Protein AF-A0A1I0BRZ6-F1 (afdb_monomer_lite)

Organism: Thalassotalea agarivorans (NCBI:txid349064)

Foldseek 3Di:
DVVVVVVVVVVVVVVVVVVVVVVVVVVVVVVPPVCPVLVVLLVPDDLDLVSLVVVLVVLVVVLVVLVVVLVVLVVVLVPFDPDPVVLVVLLVVLVVLLVVLVVVLVVLVPDPDDDPVSVVSNVVSVVSSVVSVVVSVVSVVSVVVSVVSVVVSVVSVVVSVVSVVSSVSSVVSSVVVVCVVVVLVVVLVVVVVVLVVVVVVVVVVVVVVCVVDVPVVCVQVVDPNNVVVVVLVVVVSVLVNCVSVVVDDPVRSVVVVVVSVCVVVVVVVPVPPPPPPPDDDD

pLDDT: mean 85.03, std 13.32, range [49.97, 98.19]

Sequence (282 aa):
MESIMYKIKVALLFTVLCSFFAISSETLEKESINLKQNSALQKTLPDDFQSLIVLRKKMLINQSASEDELAKLTEERRYLPSSDAEVESRVKVIQQRVDKDKKDIDDLEAIDNKNDDQLVLLNQLKSYVQEDEYQISRMREERAKAISLDAKIQLLKQHREELFNSIAAIEQKIANLLNLEEERNKFRTLVSVAFCILVAIVIIGFYVIALKKESIAESIFAGEKGIQFVTIFLIVIAIILFGIMGVLESKELSALLGGLSGYILGRVSGAGRDKEATSQPS

Radius of gyration: 46.66 Å; chains: 1; bounding box: 99×28×157 Å

Secondary structure (DSSP, 8-state):
-HHHHHHHHHHHHHHHHHHHHHHHHHHHHGGGSTTTTTHHHHTTS-S-HHHHHHHHHHHHHHHHHHHHHHHHHHHHHHTS-S-HHHHHHHHHHHHHHHHHHHHHHHHHHT-SS--HHHHHHHHHHHHHHHHHHHHHHHHHHHHHHHHHHHHHHHHHHHHHHHHHHHHHHHHHHHHHHH-HHHHHHHHHHHHHHHHHHHHHHHHHHHHHHHHH-HHHHHHHHSSHHHHHHHHHHHHHHHHHHHHHTT-S-HHHHHHHHHHHHHHHHHHHHHTTSTTSSS----

Structure (mmCIF, N/CA/C/O backbone):
data_AF-A0A1I0BRZ6-F1
#
_entry.id   AF-A0A1I0BRZ6-F1
#
loop_
_atom_site.group_PDB
_atom_site.id
_atom_site.type_symbol
_atom_site.label_atom_id
_atom_site.label_alt_id
_atom_site.label_comp_id
_atom_site.label_asym_id
_atom_site.label_entity_id
_atom_site.label_seq_id
_atom_site.pdbx_PDB_ins_code
_atom_site.Cartn_x
_atom_site.Cartn_y
_atom_site.Cartn_z
_atom_site.occupancy
_atom_site.B_iso_or_equiv
_atom_site.auth_seq_id
_atom_site.auth_comp_id
_atom_site.auth_asym_id
_atom_site.auth_atom_id
_atom_site.pdbx_PDB_model_num
ATOM 1 N N . MET A 1 1 ? -62.220 -6.099 40.860 1.00 63.06 1 MET A N 1
ATOM 2 C CA . MET A 1 1 ? -61.711 -5.234 39.769 1.00 63.06 1 MET A CA 1
ATOM 3 C C . MET A 1 1 ? -60.241 -4.860 39.965 1.00 63.06 1 MET A C 1
ATOM 5 O O . MET A 1 1 ? -59.479 -4.969 39.013 1.00 63.06 1 MET A O 1
ATOM 9 N N . GLU A 1 2 ? -59.798 -4.526 41.181 1.00 69.00 2 GLU A N 1
ATOM 10 C CA . GLU A 1 2 ? -58.400 -4.130 41.447 1.00 69.00 2 GLU A CA 1
ATOM 11 C C . GLU A 1 2 ? -57.340 -5.192 41.102 1.00 69.00 2 GLU A C 1
ATOM 13 O O . GLU A 1 2 ? -56.303 -4.857 40.535 1.00 69.00 2 GLU A O 1
ATOM 18 N N . SER A 1 3 ? -57.620 -6.481 41.330 1.00 67.75 3 SER A N 1
ATOM 19 C CA . SER A 1 3 ? -56.684 -7.572 40.991 1.00 67.75 3 SER A CA 1
ATOM 20 C C . SER A 1 3 ? -56.359 -7.658 39.488 1.00 67.75 3 SER A C 1
ATOM 22 O O . SER A 1 3 ? -55.230 -7.963 39.103 1.00 67.75 3 SER A O 1
ATOM 24 N N . ILE A 1 4 ? -57.324 -7.331 38.620 1.00 77.19 4 ILE A N 1
ATOM 25 C CA . ILE A 1 4 ? -57.128 -7.326 37.160 1.00 77.19 4 ILE A CA 1
ATOM 26 C C . ILE A 1 4 ? -56.270 -6.124 36.756 1.00 77.19 4 ILE A C 1
ATOM 28 O O . ILE A 1 4 ? -55.323 -6.265 35.985 1.00 77.19 4 ILE A O 1
ATOM 32 N N . MET A 1 5 ? -56.547 -4.957 37.340 1.00 75.69 5 MET A N 1
ATOM 33 C CA . MET A 1 5 ? -55.785 -3.736 37.081 1.00 75.69 5 MET A CA 1
ATOM 34 C C . MET A 1 5 ? -54.322 -3.869 37.532 1.00 75.69 5 MET A C 1
ATOM 36 O O . MET A 1 5 ? -53.421 -3.337 36.885 1.00 75.69 5 MET A O 1
ATOM 40 N N . TYR A 1 6 ? -54.075 -4.640 38.594 1.00 72.31 6 TYR A N 1
ATOM 41 C CA . TYR A 1 6 ? -52.729 -4.928 39.074 1.00 72.31 6 TYR A CA 1
ATOM 42 C C . TYR A 1 6 ? -51.928 -5.811 38.102 1.00 72.31 6 TYR A C 1
ATOM 44 O O . TYR A 1 6 ? -50.799 -5.477 37.739 1.00 72.31 6 TYR A O 1
ATOM 52 N N . LYS A 1 7 ? -52.534 -6.892 37.594 1.00 71.19 7 LYS A N 1
ATOM 53 C CA . LYS A 1 7 ? -51.898 -7.766 36.592 1.00 71.19 7 LYS A CA 1
ATOM 54 C C . LYS A 1 7 ? -51.556 -7.020 35.301 1.00 71.19 7 LYS A C 1
ATOM 56 O O . LYS A 1 7 ? -50.490 -7.247 34.737 1.00 71.19 7 LYS A O 1
ATOM 61 N N . ILE A 1 8 ? -52.421 -6.099 34.872 1.00 79.69 8 ILE A N 1
ATOM 62 C CA . ILE A 1 8 ? -52.187 -5.270 33.682 1.00 79.69 8 ILE A CA 1
ATOM 63 C C . ILE A 1 8 ? -50.984 -4.341 33.888 1.00 79.69 8 ILE A C 1
ATOM 65 O O . ILE A 1 8 ? -50.139 -4.245 33.002 1.00 79.69 8 ILE A O 1
ATOM 69 N N . LYS A 1 9 ? -50.849 -3.705 35.060 1.00 75.69 9 LYS A N 1
ATOM 70 C CA . LYS A 1 9 ? -49.703 -2.824 35.356 1.00 75.69 9 LYS A CA 1
ATOM 71 C C . LYS A 1 9 ? -48.372 -3.579 35.379 1.00 75.69 9 LYS A C 1
ATOM 73 O O . LYS A 1 9 ? -47.393 -3.085 34.829 1.00 75.69 9 LYS A O 1
ATOM 78 N N . VAL A 1 10 ? -48.342 -4.779 35.962 1.00 71.69 10 VAL A N 1
ATOM 79 C CA . VAL A 1 10 ? -47.133 -5.623 35.984 1.00 71.69 10 VAL A CA 1
ATOM 80 C C . VAL A 1 10 ? -46.767 -6.101 34.579 1.00 71.69 10 VAL A C 1
ATOM 82 O O . VAL A 1 10 ? -45.600 -6.032 34.200 1.00 71.69 10 VAL A O 1
ATOM 85 N N . ALA A 1 11 ? -47.754 -6.524 33.785 1.00 73.94 11 ALA A N 1
ATOM 86 C CA . ALA A 1 11 ? -47.523 -6.941 32.405 1.00 73.94 11 ALA A CA 1
ATOM 87 C C . ALA A 1 11 ? -46.956 -5.797 31.553 1.00 73.94 11 ALA A C 1
ATOM 89 O O . ALA A 1 11 ? -45.997 -6.017 30.824 1.00 73.94 11 ALA A O 1
ATOM 90 N N . LEU A 1 12 ? -47.494 -4.580 31.699 1.00 76.56 12 LEU A N 1
ATOM 91 C CA . LEU A 1 12 ? -47.062 -3.402 30.943 1.00 76.56 12 LEU A CA 1
ATOM 92 C C . LEU A 1 12 ? -45.635 -2.962 31.303 1.00 76.56 12 LEU A C 1
ATOM 94 O O . LEU A 1 12 ? -44.863 -2.570 30.432 1.00 76.56 12 LEU A O 1
ATOM 98 N N . LEU A 1 13 ? -45.263 -3.068 32.583 1.00 73.62 13 LEU A N 1
ATOM 99 C CA . LEU A 1 13 ? -43.903 -2.778 33.036 1.00 73.62 13 LEU A CA 1
ATOM 100 C C . LEU A 1 13 ? -42.896 -3.794 32.472 1.00 73.62 13 LEU A C 1
ATOM 102 O O . LEU A 1 13 ? -41.790 -3.425 32.081 1.00 73.62 13 LEU A O 1
ATOM 106 N N . PHE A 1 14 ? -43.300 -5.064 32.380 1.00 74.56 14 PHE A N 1
ATOM 107 C CA . PHE A 1 14 ? -42.475 -6.129 31.819 1.00 74.56 14 PHE A CA 1
ATOM 108 C C . PHE A 1 14 ? -42.270 -5.966 30.307 1.00 74.56 14 PHE A C 1
ATOM 110 O O . PHE A 1 14 ? -41.148 -6.109 29.824 1.00 74.56 14 PHE A O 1
ATOM 117 N N . THR A 1 15 ? -43.308 -5.591 29.550 1.00 71.06 15 THR A N 1
ATOM 118 C CA . THR A 1 15 ? -43.171 -5.343 28.105 1.00 71.06 15 THR A CA 1
ATOM 119 C C . THR A 1 15 ? -42.260 -4.166 27.797 1.00 71.06 15 THR A C 1
ATOM 121 O O . THR A 1 15 ? -41.472 -4.273 26.864 1.00 71.06 15 THR A O 1
ATOM 124 N N . VAL A 1 16 ? -42.320 -3.080 28.578 1.00 72.12 16 VAL A N 1
ATOM 125 C CA . VAL A 1 16 ? -41.431 -1.916 28.398 1.00 72.12 16 VAL A CA 1
ATOM 126 C C . VAL A 1 16 ? -39.969 -2.283 28.669 1.00 72.12 16 VAL A C 1
ATOM 128 O O . VAL A 1 16 ? -39.082 -1.862 27.930 1.00 72.12 16 VAL A O 1
ATOM 131 N N . LEU A 1 17 ? -39.707 -3.111 29.684 1.00 68.44 17 LEU A N 1
ATOM 132 C CA . LEU A 1 17 ? -38.364 -3.629 29.964 1.00 68.44 17 LEU A CA 1
ATOM 133 C C . LEU A 1 17 ? -37.844 -4.533 28.835 1.00 68.44 17 LEU A C 1
ATOM 135 O O . LEU A 1 17 ? -36.689 -4.404 28.432 1.00 68.44 17 LEU A O 1
ATOM 139 N N . CYS A 1 18 ? -38.692 -5.406 28.285 1.00 69.88 18 CYS A N 1
ATOM 140 C CA . CYS A 1 18 ? -38.312 -6.284 27.177 1.00 69.88 18 CYS A CA 1
ATOM 141 C C . CYS A 1 18 ? -38.040 -5.523 25.872 1.00 69.88 18 CYS A C 1
ATOM 143 O O . CYS A 1 18 ? -37.083 -5.853 25.174 1.00 69.88 18 CYS A O 1
ATOM 145 N N . SER A 1 19 ? -38.833 -4.502 25.536 1.00 68.75 19 SER A N 1
ATOM 146 C CA . SER A 1 19 ? -38.607 -3.711 24.320 1.00 68.75 19 SER A CA 1
ATOM 147 C C . SER A 1 19 ? -37.352 -2.842 24.416 1.00 68.75 19 SER A C 1
ATOM 149 O O . SER A 1 19 ? -36.634 -2.715 23.426 1.00 68.75 19 SER A O 1
ATOM 151 N N . PHE A 1 20 ? -37.011 -2.339 25.607 1.00 65.94 20 PHE A N 1
ATOM 152 C CA . PHE A 1 20 ? -35.731 -1.657 25.826 1.00 65.94 20 PHE A CA 1
ATOM 153 C C . PHE A 1 20 ? -34.530 -2.597 25.624 1.00 65.94 20 PHE A C 1
ATOM 155 O O . PHE A 1 20 ? -33.515 -2.201 25.052 1.00 65.94 20 PHE A O 1
ATOM 162 N N . PHE A 1 21 ? -34.659 -3.861 26.039 1.00 60.19 21 PHE A N 1
ATOM 163 C CA . PHE A 1 21 ? -33.623 -4.877 25.837 1.00 60.19 21 PHE A CA 1
ATOM 164 C C . PHE A 1 21 ? -33.474 -5.290 24.364 1.00 60.19 21 PHE A C 1
ATOM 166 O O . PHE A 1 21 ? -32.355 -5.485 23.895 1.00 60.19 21 PHE A O 1
ATOM 173 N N . ALA A 1 22 ? -34.583 -5.379 23.623 1.00 62.25 22 ALA A N 1
ATOM 174 C CA . ALA A 1 22 ? -34.575 -5.748 22.208 1.00 62.25 22 ALA A CA 1
ATOM 175 C C . ALA A 1 22 ? -33.877 -4.695 21.327 1.00 62.25 22 ALA A C 1
ATOM 177 O O . ALA A 1 22 ? -33.060 -5.049 20.481 1.00 62.25 22 ALA A O 1
ATOM 178 N N . ILE A 1 23 ? -34.122 -3.404 21.579 1.00 59.69 23 ILE A N 1
ATOM 179 C CA . ILE A 1 23 ? -33.511 -2.301 20.813 1.00 59.69 23 ILE A CA 1
ATOM 180 C C . ILE A 1 23 ? -31.985 -2.259 21.008 1.00 59.69 23 ILE A C 1
ATOM 182 O O . ILE A 1 23 ? -31.250 -1.954 20.073 1.00 59.69 23 ILE A O 1
ATOM 186 N N . SER A 1 24 ? -31.493 -2.629 22.195 1.00 56.97 24 SER A N 1
ATOM 187 C CA . SER A 1 24 ? -30.051 -2.706 22.483 1.00 56.97 24 SER A CA 1
ATOM 188 C C . SER A 1 24 ? -29.345 -3.867 21.762 1.00 56.97 24 SER A C 1
ATOM 190 O O . SER A 1 24 ? -28.131 -3.836 21.571 1.00 56.97 24 SER A O 1
ATOM 192 N N . SER A 1 25 ? -30.090 -4.904 21.363 1.00 53.78 25 SER A N 1
ATOM 193 C CA . SER A 1 25 ? -29.548 -6.066 20.648 1.00 53.78 25 SER A CA 1
ATOM 194 C C . SER A 1 25 ? -29.313 -5.778 19.162 1.00 53.78 25 SER A C 1
ATOM 196 O O . SER A 1 25 ? -28.346 -6.271 18.588 1.00 53.78 25 SER A O 1
ATOM 198 N N . GLU A 1 26 ? -30.175 -4.977 18.533 1.00 54.97 26 GLU A N 1
ATOM 199 C CA . GLU A 1 26 ? -30.118 -4.685 17.091 1.00 54.97 26 GLU A CA 1
ATOM 200 C C . GLU A 1 26 ? -28.946 -3.768 16.703 1.00 54.97 26 GLU A C 1
ATOM 202 O O . GLU A 1 26 ? -28.417 -3.850 15.591 1.00 54.97 26 GLU A O 1
ATOM 207 N N . THR A 1 27 ? -28.497 -2.906 17.616 1.00 54.53 27 THR A N 1
ATOM 208 C CA . THR A 1 27 ? -27.339 -2.028 17.400 1.00 54.53 27 THR A CA 1
ATOM 209 C C . THR A 1 27 ? -26.010 -2.783 17.380 1.00 54.53 27 THR A C 1
ATOM 211 O O . THR A 1 27 ? -25.100 -2.358 16.675 1.00 54.53 27 THR A O 1
ATOM 214 N N . LEU A 1 28 ? -25.904 -3.925 18.067 1.00 53.12 28 LEU A N 1
ATOM 215 C CA . LEU A 1 28 ? -24.685 -4.747 18.094 1.00 53.12 28 LEU A CA 1
ATOM 216 C C . LEU A 1 28 ? -24.480 -5.568 16.811 1.00 53.12 28 LEU A C 1
ATOM 218 O O . LEU A 1 28 ? -23.351 -5.904 16.458 1.00 53.12 28 LEU A O 1
ATOM 222 N N . GLU A 1 29 ? -25.552 -5.889 16.086 1.00 49.97 29 GLU A N 1
ATOM 223 C CA . GLU A 1 29 ? -25.469 -6.781 14.926 1.00 49.97 29 GLU A CA 1
ATOM 224 C C . GLU A 1 29 ? -24.921 -6.070 13.673 1.00 49.97 29 GLU A C 1
ATOM 226 O O . GLU A 1 29 ? -24.150 -6.656 12.906 1.00 49.97 29 GLU A O 1
ATOM 231 N N . LYS A 1 30 ? -25.226 -4.775 13.497 1.00 50.03 30 LYS A N 1
ATOM 232 C CA . LYS A 1 30 ? -24.797 -3.983 12.324 1.00 50.03 30 LYS A CA 1
ATOM 233 C C . LYS A 1 30 ? -23.294 -3.690 12.276 1.00 50.03 30 LYS A C 1
ATOM 235 O O . LYS A 1 30 ? -22.756 -3.479 11.191 1.00 50.03 30 LYS A O 1
ATOM 240 N N . GLU A 1 31 ? -22.600 -3.733 13.407 1.00 53.44 31 GLU A N 1
ATOM 241 C CA . GLU A 1 31 ? -21.154 -3.481 13.477 1.00 53.44 31 GLU A CA 1
ATOM 242 C C . GLU A 1 31 ? -20.319 -4.682 12.977 1.00 53.44 31 GLU A C 1
ATOM 244 O O . GLU A 1 31 ? -19.193 -4.535 12.505 1.00 53.44 31 GLU A O 1
ATOM 249 N N . SER A 1 32 ? -20.906 -5.884 12.970 1.00 51.22 32 SER A N 1
ATOM 250 C CA . SER A 1 32 ? -20.207 -7.136 12.650 1.00 51.22 32 SER A CA 1
ATOM 251 C C . SER A 1 32 ? -19.890 -7.353 11.158 1.00 51.22 32 SER A C 1
ATOM 253 O O . SER A 1 32 ? -19.010 -8.149 10.818 1.00 51.22 32 SER A O 1
ATOM 255 N N . ILE A 1 33 ? -20.578 -6.652 10.246 1.00 50.97 33 ILE A N 1
ATOM 256 C CA . ILE A 1 33 ? -20.512 -6.920 8.796 1.00 50.97 33 ILE A CA 1
ATOM 257 C C . ILE A 1 33 ? -19.307 -6.229 8.129 1.00 50.97 33 ILE A C 1
ATOM 259 O O . ILE A 1 33 ? -18.700 -6.816 7.234 1.00 50.97 33 ILE A O 1
ATOM 263 N N . ASN A 1 34 ? -18.874 -5.055 8.608 1.00 51.09 34 ASN A N 1
ATOM 264 C CA . ASN A 1 34 ? -17.693 -4.358 8.067 1.00 51.09 34 ASN A CA 1
ATOM 265 C C . ASN A 1 34 ? -16.347 -4.976 8.509 1.00 51.09 34 ASN A C 1
ATOM 267 O O . ASN A 1 34 ? -15.319 -4.723 7.886 1.00 51.09 34 ASN A O 1
ATOM 271 N N . LEU A 1 35 ? -16.327 -5.832 9.540 1.00 53.84 35 LEU A N 1
ATOM 272 C CA . LEU A 1 35 ? -15.086 -6.420 10.070 1.00 53.84 35 LEU A CA 1
ATOM 273 C C . LEU A 1 35 ? -14.532 -7.605 9.256 1.00 53.84 35 LEU A C 1
ATOM 275 O O . LEU A 1 35 ? -13.347 -7.929 9.367 1.00 53.84 35 LEU A O 1
ATOM 279 N N . LYS A 1 36 ? -15.351 -8.292 8.449 1.00 52.78 36 LYS A N 1
ATOM 280 C CA . LYS A 1 36 ? -14.950 -9.589 7.866 1.00 52.78 36 LYS A CA 1
ATOM 281 C C . LYS A 1 36 ? -13.838 -9.486 6.818 1.00 52.78 36 LYS A C 1
ATOM 283 O O . LYS A 1 36 ? -13.015 -10.400 6.748 1.00 52.78 36 LYS A O 1
ATOM 288 N N . GLN A 1 37 ? -13.749 -8.390 6.067 1.00 51.19 37 GLN A N 1
ATOM 289 C CA . GLN A 1 37 ? -12.770 -8.254 4.979 1.00 51.19 37 GLN A CA 1
ATOM 290 C C . GLN A 1 37 ? -11.353 -7.899 5.482 1.00 51.19 37 GLN A C 1
ATOM 292 O O . GLN A 1 37 ? -10.376 -8.300 4.860 1.00 51.19 37 GLN A O 1
ATOM 297 N N . ASN A 1 38 ? -11.228 -7.294 6.674 1.00 56.03 38 ASN A N 1
ATOM 298 C CA . ASN A 1 38 ? -9.940 -7.029 7.344 1.00 56.03 38 ASN A CA 1
ATOM 299 C C . ASN A 1 38 ? -9.444 -8.183 8.243 1.00 56.03 38 ASN A C 1
ATOM 301 O O . ASN A 1 38 ? -8.333 -8.131 8.773 1.00 56.03 38 ASN A O 1
ATOM 305 N N . SER A 1 39 ? -10.235 -9.246 8.415 1.00 60.34 39 SER A N 1
ATOM 306 C CA . SER A 1 39 ? -9.959 -10.289 9.418 1.00 60.34 39 SER A CA 1
ATOM 307 C C . SER A 1 39 ? -8.782 -11.217 9.080 1.00 60.34 39 SER A C 1
ATOM 309 O O . SER A 1 39 ? -8.161 -11.768 9.990 1.00 60.34 39 SER A O 1
ATOM 311 N N . ALA A 1 40 ? -8.442 -11.385 7.796 1.00 68.31 40 ALA A N 1
ATOM 312 C CA . ALA A 1 40 ? -7.363 -12.285 7.381 1.00 68.31 40 ALA A CA 1
ATOM 313 C C . ALA A 1 40 ? -5.971 -11.726 7.728 1.00 68.31 40 ALA A C 1
ATOM 315 O O . ALA A 1 40 ? -5.151 -12.456 8.280 1.00 68.31 40 ALA A O 1
ATOM 316 N N . LEU A 1 41 ? -5.730 -10.430 7.486 1.00 64.25 41 LEU A N 1
ATOM 317 C CA . LEU A 1 41 ? -4.473 -9.764 7.861 1.00 64.25 41 LEU A CA 1
ATOM 318 C C . LEU A 1 41 ? -4.368 -9.538 9.375 1.00 64.25 41 LEU A C 1
ATOM 320 O O . LEU A 1 41 ? -3.279 -9.592 9.943 1.00 64.25 41 LEU A O 1
ATOM 324 N N . GLN A 1 42 ? -5.497 -9.308 10.053 1.00 66.00 42 GLN A N 1
ATOM 325 C CA . GLN A 1 42 ? -5.500 -9.079 11.498 1.00 66.00 42 GLN A CA 1
ATOM 326 C C . GLN A 1 42 ? -5.117 -10.320 12.311 1.00 66.00 42 GLN A C 1
ATOM 328 O O . GLN A 1 42 ? -4.502 -10.176 13.368 1.00 66.00 42 GLN A O 1
ATOM 333 N N . LYS A 1 43 ? -5.415 -11.530 11.816 1.00 76.00 43 LYS A N 1
ATOM 334 C CA . LYS A 1 43 ? -5.098 -12.791 12.510 1.00 76.00 43 LYS A CA 1
ATOM 335 C C . LYS A 1 43 ? -3.603 -13.068 12.672 1.00 76.00 43 LYS A C 1
ATOM 337 O O . LYS A 1 43 ? -3.241 -13.848 13.544 1.00 76.00 43 LYS A O 1
ATOM 342 N N . THR A 1 44 ? -2.745 -12.466 11.852 1.00 84.69 44 THR A N 1
ATOM 343 C CA . THR A 1 44 ? -1.289 -12.676 11.925 1.00 84.69 44 THR A CA 1
ATOM 344 C C . THR A 1 44 ? -0.559 -11.581 12.699 1.00 84.69 44 THR A C 1
ATOM 346 O O . THR A 1 44 ? 0.647 -11.686 12.909 1.00 84.69 44 THR A O 1
ATOM 349 N N . LEU A 1 45 ? -1.256 -10.513 13.100 1.00 88.25 45 LEU A N 1
ATOM 350 C CA . LEU A 1 45 ? -0.644 -9.399 13.816 1.00 88.25 45 LEU A CA 1
ATOM 351 C C . LEU A 1 45 ? -0.506 -9.729 15.309 1.00 88.25 45 LEU A C 1
ATOM 353 O O . LEU A 1 45 ? -1.477 -10.199 15.901 1.00 88.25 45 LEU A O 1
ATOM 357 N N . PRO A 1 46 ? 0.632 -9.410 15.948 1.00 90.38 46 PRO A N 1
ATOM 358 C CA . PRO A 1 46 ? 0.781 -9.505 17.398 1.00 90.38 46 PRO A CA 1
ATOM 359 C C . PRO A 1 46 ? -0.311 -8.735 18.154 1.00 90.38 46 PRO A C 1
ATOM 361 O O . PRO A 1 46 ? -0.796 -7.710 17.667 1.00 90.38 46 PRO A O 1
ATOM 364 N N . ASP A 1 47 ? -0.695 -9.212 19.337 1.00 89.88 47 ASP A N 1
ATOM 365 C CA . ASP A 1 47 ? -1.667 -8.527 20.207 1.00 89.88 47 ASP A CA 1
ATOM 366 C C . ASP A 1 47 ? -1.010 -7.523 21.166 1.00 89.88 47 ASP A C 1
ATOM 368 O O . ASP A 1 47 ? -1.686 -6.671 21.733 1.00 89.88 47 ASP A O 1
ATOM 372 N N . ASP A 1 48 ? 0.314 -7.581 21.321 1.00 92.75 48 ASP A N 1
ATOM 373 C CA . ASP A 1 48 ? 1.051 -6.663 22.185 1.00 92.75 48 ASP A CA 1
ATOM 374 C C . ASP A 1 48 ? 1.287 -5.301 21.508 1.00 92.75 48 ASP A C 1
ATOM 376 O O . ASP A 1 48 ? 1.844 -5.212 20.409 1.00 92.75 48 ASP A O 1
ATOM 380 N N . PHE A 1 49 ? 0.925 -4.220 22.201 1.00 91.62 49 PHE A N 1
ATOM 381 C CA . PHE A 1 49 ? 1.047 -2.852 21.697 1.00 91.62 49 PHE A CA 1
ATOM 382 C C . PHE A 1 49 ? 2.492 -2.481 21.337 1.00 91.62 49 PHE A C 1
ATOM 384 O O . PHE A 1 49 ? 2.732 -1.886 20.285 1.00 91.62 49 PHE A O 1
ATOM 391 N N . GLN A 1 50 ? 3.471 -2.851 22.170 1.00 94.00 50 GLN A N 1
ATOM 392 C CA . GLN A 1 50 ? 4.875 -2.510 21.913 1.00 94.00 50 GLN A CA 1
ATOM 393 C C . GLN A 1 50 ? 5.379 -3.191 20.642 1.00 94.00 50 GLN A C 1
ATOM 395 O O . GLN A 1 50 ? 6.009 -2.553 19.793 1.00 94.00 50 GLN A O 1
ATOM 400 N N . SER A 1 51 ? 5.036 -4.465 20.458 1.00 94.50 51 SER A N 1
ATOM 401 C CA . SER A 1 51 ? 5.374 -5.200 19.243 1.00 94.50 51 SER A CA 1
ATOM 402 C C . SER A 1 51 ? 4.742 -4.592 17.981 1.00 94.50 51 SER A C 1
ATOM 404 O O . SER A 1 51 ? 5.419 -4.500 16.954 1.00 94.50 51 SER A O 1
ATOM 406 N N . LEU A 1 52 ? 3.505 -4.078 18.054 1.00 94.06 52 LEU A N 1
ATOM 407 C CA . LEU A 1 52 ? 2.849 -3.374 16.943 1.00 94.06 52 LEU A CA 1
ATOM 408 C C . LEU A 1 52 ? 3.540 -2.050 16.600 1.00 94.06 52 LEU A C 1
ATOM 410 O O . LEU A 1 52 ? 3.707 -1.739 15.421 1.00 94.06 52 LEU A O 1
ATOM 414 N N . ILE A 1 53 ? 4.002 -1.290 17.596 1.00 94.62 53 ILE A N 1
ATOM 415 C CA . ILE A 1 53 ? 4.757 -0.047 17.374 1.00 94.62 53 ILE A CA 1
ATOM 416 C C . ILE A 1 53 ? 6.107 -0.332 16.707 1.00 94.62 53 ILE A C 1
ATOM 418 O O . ILE A 1 53 ? 6.483 0.351 15.748 1.00 94.62 53 ILE A O 1
ATOM 422 N N . VAL A 1 54 ? 6.827 -1.359 17.172 1.00 96.56 54 VAL A N 1
ATOM 423 C CA . VAL A 1 54 ? 8.092 -1.792 16.557 1.00 96.56 54 VAL A CA 1
ATOM 424 C C . VAL A 1 54 ? 7.860 -2.248 15.117 1.00 96.56 54 VAL A C 1
ATOM 426 O O . VAL A 1 54 ? 8.607 -1.850 14.219 1.00 96.56 54 VAL A O 1
ATOM 429 N N . LEU A 1 55 ? 6.802 -3.028 14.875 1.00 95.38 55 LEU A N 1
ATOM 430 C CA . LEU A 1 55 ? 6.435 -3.491 13.540 1.00 95.38 55 LEU A CA 1
ATOM 431 C C . LEU A 1 55 ? 6.068 -2.324 12.612 1.00 95.38 55 LEU A C 1
ATOM 433 O O . LEU A 1 55 ? 6.596 -2.256 11.503 1.00 95.38 55 LEU A O 1
ATOM 437 N N . ARG A 1 56 ? 5.252 -1.367 13.076 1.00 95.50 56 ARG A N 1
ATOM 438 C CA . ARG A 1 56 ? 4.911 -0.139 12.336 1.00 95.50 56 ARG A CA 1
ATOM 439 C C . ARG A 1 56 ? 6.166 0.630 11.944 1.00 95.50 56 ARG A C 1
ATOM 441 O O . ARG A 1 56 ? 6.333 0.988 10.782 1.00 95.50 56 ARG A O 1
ATOM 448 N N . LYS A 1 57 ? 7.080 0.849 12.895 1.00 97.31 57 LYS A N 1
ATOM 449 C CA . LYS A 1 57 ? 8.349 1.543 12.633 1.00 97.31 57 LYS A CA 1
ATOM 450 C C . LYS A 1 57 ? 9.180 0.808 11.581 1.00 97.31 57 LYS A C 1
ATOM 452 O O . LYS A 1 57 ? 9.710 1.445 10.677 1.00 97.31 57 LYS A O 1
ATOM 457 N N . LYS A 1 58 ? 9.272 -0.522 11.675 1.00 97.06 58 LYS A N 1
ATOM 458 C CA . LYS A 1 58 ? 9.975 -1.349 10.685 1.00 97.06 58 LYS A CA 1
ATOM 459 C C . LYS A 1 58 ? 9.347 -1.219 9.293 1.00 97.06 58 LYS A C 1
ATOM 461 O O . LYS A 1 58 ? 10.077 -1.043 8.324 1.00 97.06 58 LYS A O 1
ATOM 466 N N . MET A 1 59 ? 8.019 -1.266 9.190 1.00 94.69 59 MET A N 1
ATOM 467 C CA . MET A 1 59 ? 7.322 -1.111 7.910 1.00 94.69 59 MET A CA 1
ATOM 468 C C . MET A 1 59 ? 7.507 0.283 7.305 1.00 94.69 59 MET A C 1
ATOM 470 O O . MET A 1 59 ? 7.748 0.374 6.109 1.00 94.69 59 MET A O 1
ATOM 474 N N . LEU A 1 60 ? 7.490 1.347 8.114 1.00 95.75 60 LEU A N 1
ATOM 475 C CA . LEU A 1 60 ? 7.763 2.712 7.643 1.00 95.75 60 LEU A CA 1
ATOM 476 C C . LEU A 1 60 ? 9.190 2.869 7.094 1.00 95.75 60 LEU A C 1
ATOM 478 O O . LEU A 1 60 ? 9.387 3.517 6.070 1.00 95.75 60 LEU A O 1
ATOM 482 N N . ILE A 1 61 ? 10.184 2.246 7.736 1.00 97.44 61 ILE A N 1
ATOM 483 C CA . ILE A 1 61 ? 11.566 2.231 7.227 1.00 97.44 61 ILE A CA 1
ATOM 484 C C . ILE A 1 61 ? 11.628 1.502 5.879 1.00 97.44 61 ILE A C 1
ATOM 486 O O . ILE A 1 61 ? 12.216 2.016 4.930 1.00 97.44 61 ILE A O 1
ATOM 490 N N . ASN A 1 62 ? 10.992 0.333 5.777 1.00 95.50 62 ASN A N 1
ATOM 491 C CA . ASN A 1 62 ? 10.941 -0.428 4.527 1.00 95.50 62 ASN A CA 1
ATOM 492 C C . ASN A 1 62 ? 10.210 0.335 3.412 1.00 95.50 62 ASN A C 1
ATOM 494 O O . ASN A 1 62 ? 10.633 0.285 2.257 1.00 95.50 62 ASN A O 1
ATOM 498 N N . GLN A 1 63 ? 9.140 1.056 3.753 1.00 96.38 63 GLN A N 1
ATOM 499 C CA . GLN A 1 63 ? 8.414 1.912 2.821 1.00 96.38 63 GLN A CA 1
ATOM 500 C C . GLN A 1 63 ? 9.326 3.018 2.281 1.00 96.38 63 GLN A C 1
ATOM 502 O O . GLN A 1 63 ? 9.446 3.150 1.067 1.00 96.38 63 GLN A O 1
ATOM 507 N N . SER A 1 64 ? 10.017 3.752 3.158 1.00 96.38 64 SER A N 1
ATOM 508 C CA . SER A 1 64 ? 10.961 4.802 2.751 1.00 96.38 64 SER A CA 1
ATOM 509 C C . SER A 1 64 ? 12.080 4.251 1.864 1.00 96.38 64 SER A C 1
ATOM 511 O O . SER A 1 64 ? 12.397 4.844 0.839 1.00 96.38 64 SER A O 1
ATOM 513 N N . ALA A 1 65 ? 12.644 3.089 2.209 1.00 97.25 65 ALA A N 1
ATOM 514 C CA . ALA A 1 65 ? 13.682 2.453 1.398 1.00 97.25 65 ALA A CA 1
ATOM 515 C C . ALA A 1 65 ? 13.168 2.060 -0.000 1.00 97.25 65 ALA A C 1
ATOM 517 O O . ALA A 1 65 ? 13.864 2.251 -0.997 1.00 97.25 65 ALA A O 1
ATOM 518 N N . SER A 1 66 ? 11.933 1.555 -0.079 1.00 95.44 66 SER A N 1
ATOM 519 C CA . SER A 1 66 ? 11.290 1.204 -1.352 1.00 95.44 66 SER A CA 1
ATOM 520 C C . SER A 1 66 ? 10.972 2.444 -2.194 1.00 95.44 66 SER A C 1
ATOM 522 O O . SER A 1 66 ? 11.060 2.399 -3.419 1.00 95.44 66 SER A O 1
ATOM 524 N N . GLU A 1 67 ? 10.612 3.563 -1.560 1.00 96.38 67 GLU A N 1
ATOM 525 C CA . GLU A 1 67 ? 10.386 4.847 -2.233 1.00 96.38 67 GLU A CA 1
ATOM 526 C C . GLU A 1 67 ? 11.682 5.413 -2.828 1.00 96.38 67 GLU A C 1
ATOM 528 O O . GLU A 1 67 ? 11.680 5.840 -3.985 1.00 96.38 67 GLU A O 1
ATOM 533 N N . ASP A 1 68 ? 12.795 5.333 -2.096 1.00 97.81 68 ASP A N 1
ATOM 534 C CA . ASP A 1 68 ? 14.113 5.736 -2.593 1.00 97.81 68 ASP A CA 1
ATOM 535 C C . ASP A 1 68 ? 14.566 4.873 -3.780 1.00 97.81 68 ASP A C 1
ATOM 537 O O . ASP A 1 68 ? 15.111 5.382 -4.764 1.00 97.81 68 ASP A O 1
ATOM 541 N N . GLU A 1 69 ? 14.344 3.558 -3.713 1.00 97.38 69 GLU A N 1
ATOM 542 C CA . GLU A 1 69 ? 14.651 2.644 -4.816 1.00 97.38 69 GLU A CA 1
ATOM 543 C C . GLU A 1 69 ? 13.785 2.941 -6.046 1.00 97.38 69 GLU A C 1
ATOM 545 O O . GLU A 1 69 ? 14.302 3.061 -7.160 1.00 97.38 69 GLU A O 1
ATOM 550 N N . LEU A 1 70 ? 12.481 3.148 -5.847 1.00 97.06 70 LEU A N 1
ATOM 551 C CA . LEU A 1 70 ? 11.558 3.524 -6.913 1.00 97.06 70 LEU A CA 1
ATOM 552 C C . LEU A 1 70 ? 11.977 4.842 -7.575 1.00 97.06 70 LEU A C 1
ATOM 554 O O . LEU A 1 70 ? 11.930 4.943 -8.802 1.00 97.06 70 LEU A O 1
ATOM 558 N N . ALA A 1 71 ? 12.408 5.835 -6.793 1.00 97.69 71 ALA A N 1
ATOM 559 C CA . ALA A 1 71 ? 12.897 7.107 -7.313 1.00 97.69 71 ALA A CA 1
ATOM 560 C C . ALA A 1 71 ? 14.147 6.916 -8.184 1.00 97.69 71 ALA A C 1
ATOM 562 O O . ALA A 1 71 ? 14.198 7.437 -9.298 1.00 97.69 71 ALA A O 1
ATOM 563 N N . LYS A 1 72 ? 15.112 6.104 -7.731 1.00 98.06 72 LYS A N 1
ATOM 564 C CA . LYS A 1 72 ? 16.326 5.783 -8.501 1.00 98.06 72 LYS A CA 1
ATOM 565 C C . LYS A 1 72 ? 16.012 5.077 -9.818 1.00 98.06 72 LYS A C 1
ATOM 567 O O . LYS A 1 72 ? 16.517 5.492 -10.856 1.00 98.06 72 LYS A O 1
ATOM 572 N N . LEU A 1 73 ? 15.160 4.051 -9.794 1.00 97.69 73 LEU A N 1
ATOM 573 C CA . LEU A 1 73 ? 14.782 3.319 -11.008 1.00 97.69 73 LEU A CA 1
ATOM 574 C C . LEU A 1 73 ? 13.964 4.187 -11.967 1.00 97.69 73 LEU A C 1
ATOM 576 O O . LEU A 1 73 ? 14.131 4.090 -13.180 1.00 97.69 73 LEU A O 1
ATOM 580 N N . THR A 1 74 ? 13.104 5.057 -11.436 1.00 96.94 74 THR A N 1
ATOM 581 C CA . THR A 1 74 ? 12.335 6.009 -12.249 1.00 96.94 74 THR A CA 1
ATOM 582 C C . THR A 1 74 ? 13.254 7.029 -12.922 1.00 96.94 74 THR A C 1
ATOM 584 O O . THR A 1 74 ? 13.036 7.372 -14.083 1.00 96.94 74 THR A O 1
ATOM 587 N N . GLU A 1 75 ? 14.300 7.486 -12.229 1.00 97.56 75 GLU A N 1
ATOM 588 C CA . GLU A 1 75 ? 15.313 8.366 -12.815 1.00 97.56 75 GLU A CA 1
ATOM 589 C C . GLU A 1 75 ? 16.133 7.635 -13.885 1.00 97.56 75 GLU A C 1
ATOM 591 O O . GLU A 1 75 ? 16.279 8.146 -14.991 1.00 97.56 75 GLU A O 1
ATOM 596 N N . GLU A 1 76 ? 16.587 6.404 -13.621 1.00 97.19 76 GLU A N 1
ATOM 597 C CA . GLU A 1 76 ? 17.285 5.585 -14.624 1.00 97.19 76 GLU A CA 1
ATOM 598 C C . GLU A 1 76 ? 16.417 5.366 -15.874 1.00 97.19 76 GLU A C 1
ATOM 600 O O . GLU A 1 76 ? 16.892 5.481 -17.006 1.00 97.19 76 GLU A O 1
ATOM 605 N N . ARG A 1 77 ? 15.116 5.125 -15.679 1.00 96.12 77 ARG A N 1
ATOM 606 C CA . ARG A 1 77 ? 14.149 4.940 -16.763 1.00 96.12 77 ARG A CA 1
ATOM 607 C C . ARG A 1 77 ? 13.966 6.189 -17.625 1.00 96.12 77 ARG A C 1
ATOM 609 O O . ARG A 1 77 ? 13.679 6.046 -18.816 1.00 96.12 77 ARG A O 1
ATOM 616 N N . ARG A 1 78 ? 14.151 7.389 -17.061 1.00 96.12 78 ARG A N 1
ATOM 617 C CA . ARG A 1 78 ? 14.019 8.670 -17.778 1.00 96.12 78 ARG A CA 1
ATOM 618 C C . ARG A 1 78 ? 15.072 8.841 -18.876 1.00 96.12 78 ARG A C 1
ATOM 620 O O . ARG A 1 78 ? 14.796 9.510 -19.866 1.00 96.12 78 ARG A O 1
ATOM 627 N N . TYR A 1 79 ? 16.250 8.239 -18.719 1.00 95.50 79 TYR A N 1
ATOM 628 C CA . TYR A 1 79 ? 17.324 8.308 -19.718 1.00 95.50 79 TYR A CA 1
ATOM 629 C C . TYR A 1 79 ? 17.158 7.314 -20.872 1.00 95.50 79 TYR A C 1
ATOM 631 O O . TYR A 1 79 ? 17.884 7.399 -21.860 1.00 95.50 79 TYR A O 1
ATOM 639 N N . LEU A 1 80 ? 16.224 6.369 -20.757 1.00 95.25 80 LEU A N 1
ATOM 640 C CA . LEU A 1 80 ? 15.922 5.401 -21.804 1.00 95.25 80 LEU A CA 1
ATOM 641 C C . LEU A 1 80 ? 14.807 5.922 -22.717 1.00 95.25 80 LEU A C 1
ATOM 643 O O . LEU A 1 80 ? 13.969 6.709 -22.267 1.00 95.25 80 LEU A O 1
ATOM 647 N N . PRO A 1 81 ? 14.752 5.473 -23.984 1.00 92.06 81 PRO A N 1
ATOM 648 C CA . PRO A 1 81 ? 13.706 5.885 -24.911 1.00 92.06 81 PRO A CA 1
ATOM 649 C C . PRO A 1 81 ? 12.312 5.683 -24.302 1.00 92.06 81 PRO A C 1
ATOM 651 O O . PRO A 1 81 ? 11.998 4.648 -23.706 1.00 92.06 81 PRO A O 1
ATOM 654 N N . SER A 1 82 ? 11.485 6.721 -24.402 1.00 82.12 82 SER A N 1
ATOM 655 C CA . SER A 1 82 ? 10.211 6.827 -23.684 1.00 82.12 82 SER A CA 1
ATOM 656 C C . SER A 1 82 ? 9.095 5.988 -24.306 1.00 82.12 82 SER A C 1
ATOM 658 O O . SER A 1 82 ? 8.151 5.630 -23.605 1.00 82.12 82 SER A O 1
ATOM 660 N N . SER A 1 83 ? 9.201 5.649 -25.594 1.00 89.50 83 SER A N 1
ATOM 661 C CA . SER A 1 83 ? 8.165 4.938 -26.341 1.00 89.50 83 SER A CA 1
ATOM 662 C C . SER A 1 83 ? 8.718 3.720 -27.073 1.00 89.50 83 SER A C 1
ATOM 664 O O . SER A 1 83 ? 9.520 3.837 -28.001 1.00 89.50 83 SER A O 1
ATOM 666 N N . ASP A 1 84 ? 8.204 2.545 -26.707 1.00 90.88 84 ASP A N 1
ATOM 667 C CA . ASP A 1 84 ? 8.449 1.284 -27.413 1.00 90.88 84 ASP A CA 1
ATOM 668 C C . ASP A 1 84 ? 8.104 1.386 -28.904 1.00 90.88 84 ASP A C 1
ATOM 670 O O . ASP A 1 84 ? 8.830 0.868 -29.752 1.00 90.88 84 ASP A O 1
ATOM 674 N N . ALA A 1 85 ? 7.026 2.103 -29.236 1.00 92.56 85 ALA A N 1
ATOM 675 C CA . ALA A 1 85 ? 6.589 2.293 -30.615 1.00 92.56 85 ALA A CA 1
ATOM 676 C C . ALA A 1 85 ? 7.572 3.154 -31.421 1.00 92.56 85 ALA A C 1
ATOM 678 O O . ALA A 1 85 ? 7.786 2.902 -32.607 1.00 92.56 85 ALA A O 1
ATOM 679 N N . GLU A 1 86 ? 8.194 4.147 -30.783 1.00 93.44 86 GLU A N 1
ATOM 680 C CA . GLU A 1 86 ? 9.197 4.986 -31.436 1.00 93.44 86 GLU A CA 1
ATOM 681 C C . GLU A 1 86 ? 10.447 4.165 -31.762 1.00 93.44 86 GLU A C 1
ATOM 683 O O . GLU A 1 86 ? 10.894 4.160 -32.911 1.00 93.44 86 GLU A O 1
ATOM 688 N N . VAL A 1 87 ? 10.965 3.409 -30.788 1.00 94.81 87 VAL A N 1
ATOM 689 C CA . VAL A 1 87 ? 12.136 2.543 -30.991 1.00 94.81 87 VAL A CA 1
ATOM 690 C C . VAL A 1 87 ? 11.864 1.516 -32.084 1.00 94.81 87 VAL A C 1
ATOM 692 O O . VAL A 1 87 ? 12.677 1.376 -32.995 1.00 94.81 87 VAL A O 1
ATOM 695 N N . GLU A 1 88 ? 10.707 0.853 -32.049 1.00 95.38 88 GLU A N 1
ATOM 696 C CA . GLU A 1 88 ? 10.326 -0.142 -33.055 1.00 95.38 88 GLU A CA 1
ATOM 697 C C . GLU A 1 88 ? 10.213 0.477 -34.454 1.00 95.38 88 GLU A C 1
ATOM 699 O O . GLU A 1 88 ? 10.698 -0.093 -35.431 1.00 95.38 88 GLU A O 1
ATOM 704 N N . SER A 1 89 ? 9.628 1.675 -34.566 1.00 95.81 89 SER A N 1
ATOM 705 C CA . SER A 1 89 ? 9.518 2.372 -35.851 1.00 95.81 89 SER A CA 1
ATOM 706 C C . SER A 1 89 ? 10.889 2.739 -36.424 1.00 95.81 89 SER A C 1
ATOM 708 O O . SER A 1 89 ? 11.134 2.525 -37.611 1.00 95.81 89 SER A O 1
ATOM 710 N N . ARG A 1 90 ? 11.814 3.212 -35.581 1.00 96.12 90 ARG A N 1
ATOM 711 C CA . ARG A 1 90 ? 13.186 3.541 -35.981 1.00 96.12 90 ARG A CA 1
ATOM 712 C C . ARG A 1 90 ? 13.960 2.292 -36.382 1.00 96.12 90 ARG A C 1
ATOM 714 O O . ARG A 1 90 ? 14.568 2.289 -37.447 1.00 96.12 90 ARG A O 1
ATOM 721 N N . VAL A 1 91 ? 13.877 1.223 -35.590 1.00 97.25 91 VAL A N 1
ATOM 722 C CA . VAL A 1 91 ? 14.485 -0.075 -35.920 1.00 97.25 91 VAL A CA 1
ATOM 723 C C . VAL A 1 91 ? 13.951 -0.589 -37.253 1.00 97.25 91 VAL A C 1
ATOM 725 O O . VAL A 1 91 ? 14.739 -1.015 -38.088 1.00 97.25 91 VAL A O 1
ATOM 728 N N . LYS A 1 92 ? 12.640 -0.494 -37.503 1.00 97.75 92 LYS A N 1
ATOM 729 C CA . LYS A 1 92 ? 12.031 -0.925 -38.767 1.00 97.75 92 LYS A CA 1
ATOM 730 C C . LYS A 1 92 ? 12.548 -0.129 -39.966 1.00 97.75 92 LYS A C 1
ATOM 732 O O . LYS A 1 92 ? 12.824 -0.721 -41.004 1.00 97.75 92 LYS A O 1
ATOM 737 N N . VAL A 1 93 ? 12.691 1.190 -39.832 1.00 97.94 93 VAL A N 1
ATOM 738 C CA . VAL A 1 93 ? 13.237 2.047 -40.898 1.00 97.94 93 VAL A CA 1
ATOM 739 C C . VAL A 1 93 ? 14.696 1.699 -41.187 1.00 97.94 93 VAL A C 1
ATOM 741 O O . VAL A 1 93 ? 15.057 1.537 -42.349 1.00 97.94 93 VAL A O 1
ATOM 744 N N . ILE A 1 94 ? 15.526 1.551 -40.151 1.00 97.56 94 ILE A N 1
ATOM 745 C CA . ILE A 1 94 ? 16.941 1.190 -40.316 1.00 97.56 94 ILE A CA 1
ATOM 746 C C . ILE A 1 94 ? 17.055 -0.211 -40.930 1.00 97.56 94 ILE A C 1
ATOM 748 O O . ILE A 1 94 ? 17.801 -0.399 -41.882 1.00 97.56 94 ILE A O 1
ATOM 752 N N . GLN A 1 95 ? 16.242 -1.167 -40.474 1.00 98.12 95 GLN A N 1
ATOM 753 C CA . GLN A 1 95 ? 16.222 -2.526 -41.014 1.00 98.12 95 GLN A CA 1
ATOM 754 C C . GLN A 1 95 ? 15.882 -2.541 -42.508 1.00 98.12 95 GLN A C 1
ATOM 756 O O . GLN A 1 95 ? 16.549 -3.223 -43.272 1.00 98.12 95 GLN A O 1
ATOM 761 N N . GLN A 1 96 ? 14.903 -1.745 -42.950 1.00 98.12 96 GLN A N 1
ATOM 762 C CA . GLN A 1 96 ? 14.570 -1.635 -44.375 1.00 98.12 96 GLN A CA 1
ATOM 763 C C . GLN A 1 96 ? 15.733 -1.097 -45.218 1.00 98.12 96 GLN A C 1
ATOM 765 O O . GLN A 1 96 ? 15.885 -1.512 -46.367 1.00 98.12 96 GLN A O 1
ATOM 770 N N . ARG A 1 97 ? 16.548 -0.183 -44.671 1.00 97.81 97 ARG A N 1
ATOM 771 C CA . ARG A 1 97 ? 17.769 0.283 -45.347 1.00 97.81 97 ARG A CA 1
ATOM 772 C C . ARG A 1 97 ? 18.819 -0.815 -45.400 1.00 97.81 97 ARG A C 1
ATOM 774 O O . ARG A 1 97 ? 19.319 -1.086 -46.480 1.00 97.81 97 ARG A O 1
ATOM 781 N N . VAL A 1 98 ? 19.069 -1.495 -44.280 1.00 98.06 98 VAL A N 1
ATOM 782 C CA . VAL A 1 98 ? 19.992 -2.638 -44.212 1.00 98.06 98 VAL A CA 1
ATOM 783 C C . VAL A 1 98 ? 19.618 -3.710 -45.233 1.00 98.06 98 VAL A C 1
ATOM 785 O O . VAL A 1 98 ? 20.482 -4.189 -45.957 1.00 98.06 98 VAL A O 1
ATOM 788 N N . ASP A 1 99 ? 18.337 -4.066 -45.331 1.00 98.06 99 ASP A N 1
ATOM 789 C CA . ASP A 1 99 ? 17.861 -5.093 -46.261 1.00 98.06 99 ASP A CA 1
ATOM 790 C C . ASP A 1 99 ? 18.054 -4.667 -47.725 1.00 98.06 99 ASP A C 1
ATOM 792 O O . ASP A 1 99 ? 18.404 -5.486 -48.577 1.00 98.06 99 ASP A O 1
ATOM 796 N N . LYS A 1 100 ? 17.853 -3.377 -48.020 1.00 98.19 100 LYS A N 1
ATOM 797 C CA . LYS A 1 100 ? 18.102 -2.810 -49.347 1.00 98.19 100 LYS A CA 1
ATOM 798 C C . LYS A 1 100 ? 19.596 -2.808 -49.680 1.00 98.19 100 LYS A C 1
ATOM 800 O O . LYS A 1 100 ? 19.972 -3.315 -50.729 1.00 98.19 100 LYS A O 1
ATOM 805 N N . ASP A 1 101 ? 20.429 -2.283 -48.790 1.00 97.81 101 ASP A N 1
ATOM 806 C CA . ASP A 1 101 ? 21.869 -2.153 -49.014 1.00 97.81 101 ASP A CA 1
ATOM 807 C C . ASP A 1 101 ? 22.540 -3.532 -49.106 1.00 97.81 101 ASP A C 1
ATOM 809 O O . ASP A 1 101 ? 23.450 -3.717 -49.907 1.00 97.81 101 ASP A O 1
ATOM 813 N N . LYS A 1 102 ? 22.051 -4.536 -48.362 1.00 98.19 102 LYS A N 1
ATOM 814 C CA . LYS A 1 102 ? 22.472 -5.940 -48.515 1.00 98.19 102 LYS A CA 1
ATOM 815 C C . LYS A 1 102 ? 22.158 -6.497 -49.893 1.00 98.19 102 LYS A C 1
ATOM 817 O O . LYS A 1 102 ? 23.008 -7.148 -50.484 1.00 98.19 102 LYS A O 1
ATOM 822 N N . LYS A 1 103 ? 20.969 -6.212 -50.424 1.00 98.19 103 LYS A N 1
ATOM 823 C CA . LYS A 1 103 ? 20.623 -6.616 -51.786 1.00 98.19 103 LYS A CA 1
ATOM 824 C C . LYS A 1 103 ? 21.544 -5.948 -52.811 1.00 98.19 103 LYS A C 1
ATOM 826 O O . LYS A 1 103 ? 22.038 -6.622 -53.705 1.00 98.19 103 LYS A O 1
ATOM 831 N N . ASP A 1 104 ? 21.808 -4.651 -52.653 1.00 97.50 104 ASP A N 1
ATOM 832 C CA . ASP A 1 104 ? 22.720 -3.916 -53.535 1.00 97.50 104 ASP A CA 1
ATOM 833 C C . ASP A 1 104 ? 24.164 -4.468 -53.432 1.00 97.50 104 ASP A C 1
ATOM 835 O O . ASP A 1 104 ? 24.872 -4.548 -54.437 1.00 97.50 104 ASP A O 1
ATOM 839 N N . ILE A 1 105 ? 24.597 -4.907 -52.240 1.00 97.75 105 ILE A N 1
ATOM 840 C CA . ILE A 1 105 ? 25.863 -5.630 -52.021 1.00 97.75 105 ILE A CA 1
ATOM 841 C C . ILE A 1 105 ? 25.872 -6.961 -52.779 1.00 97.75 105 ILE A C 1
ATOM 843 O O . ILE A 1 105 ? 26.827 -7.208 -53.512 1.00 97.75 105 ILE A O 1
ATOM 847 N N . ASP A 1 106 ? 24.836 -7.789 -52.634 1.00 97.94 106 ASP A N 1
ATOM 848 C CA . ASP A 1 106 ? 24.737 -9.097 -53.296 1.00 97.94 106 ASP A CA 1
ATOM 849 C C . ASP A 1 106 ? 24.770 -8.944 -54.830 1.00 97.94 106 ASP A C 1
ATOM 851 O O . ASP A 1 106 ? 25.502 -9.657 -55.525 1.00 97.94 106 ASP A O 1
ATOM 855 N N . ASP A 1 107 ? 24.032 -7.959 -55.356 1.00 97.50 107 ASP A N 1
ATOM 856 C CA . ASP A 1 107 ? 23.988 -7.626 -56.782 1.00 97.50 107 ASP A CA 1
ATOM 857 C C . ASP A 1 107 ? 25.369 -7.168 -57.295 1.00 97.50 107 ASP A C 1
ATOM 859 O O . ASP A 1 107 ? 25.801 -7.570 -58.380 1.00 97.50 107 ASP A O 1
ATOM 863 N N . LEU A 1 108 ? 26.103 -6.362 -56.515 1.00 97.06 108 LEU A N 1
ATOM 864 C CA . LEU A 1 108 ? 27.473 -5.957 -56.843 1.00 97.06 108 LEU A CA 1
ATOM 865 C C . LEU A 1 108 ? 28.446 -7.139 -56.771 1.00 97.06 108 LEU A C 1
ATOM 867 O O . LEU A 1 108 ? 29.295 -7.285 -57.653 1.00 97.06 108 LEU A O 1
ATOM 871 N N . GLU A 1 109 ? 28.348 -7.988 -55.746 1.00 96.75 109 GLU A N 1
ATOM 872 C CA . GLU A 1 109 ? 29.222 -9.147 -55.550 1.00 96.75 109 GLU A CA 1
ATOM 873 C C . GLU A 1 109 ? 29.136 -10.151 -56.701 1.00 96.75 109 GLU A C 1
ATOM 875 O O . GLU A 1 109 ? 30.178 -10.686 -57.089 1.00 96.75 109 GLU A O 1
ATOM 880 N N . ALA A 1 110 ? 27.962 -10.305 -57.317 1.00 97.69 110 ALA A N 1
ATOM 881 C CA . ALA A 1 110 ? 27.733 -11.180 -58.466 1.00 97.69 110 ALA A CA 1
ATOM 882 C C . ALA A 1 110 ? 28.459 -10.759 -59.766 1.00 97.69 110 ALA A C 1
ATOM 884 O O . ALA A 1 110 ? 28.529 -11.543 -60.714 1.00 97.69 110 ALA A O 1
ATOM 885 N N . ILE A 1 111 ? 29.011 -9.542 -59.846 1.00 97.38 111 ILE A N 1
ATOM 886 C CA . ILE A 1 111 ? 29.737 -9.050 -61.030 1.00 97.38 111 ILE A CA 1
ATOM 887 C C . ILE A 1 111 ? 31.180 -9.584 -61.025 1.00 97.38 111 ILE A C 1
ATOM 889 O O . ILE A 1 111 ? 31.964 -9.229 -60.147 1.00 97.38 111 ILE A O 1
ATOM 893 N N . ASP A 1 112 ? 31.566 -10.386 -62.020 1.00 95.25 112 ASP A N 1
ATOM 894 C CA . ASP A 1 112 ? 32.874 -11.078 -62.064 1.00 95.25 112 ASP A CA 1
ATOM 895 C C . ASP A 1 112 ? 34.079 -10.126 -62.278 1.00 95.25 112 ASP A C 1
ATOM 897 O O . ASP A 1 112 ? 35.159 -10.345 -61.738 1.00 95.25 112 ASP A O 1
ATOM 901 N N . ASN A 1 113 ? 33.888 -9.014 -63.006 1.00 95.56 113 ASN A N 1
ATOM 902 C CA . ASN A 1 113 ? 34.926 -8.015 -63.318 1.00 95.56 113 ASN A CA 1
ATOM 903 C C . ASN A 1 113 ? 34.526 -6.616 -62.820 1.00 95.56 113 ASN A C 1
ATOM 905 O O . ASN A 1 113 ? 34.160 -5.747 -63.614 1.00 95.56 113 ASN A O 1
ATOM 909 N N . LYS A 1 114 ? 34.555 -6.410 -61.499 1.00 96.75 114 LYS A N 1
ATOM 910 C CA . LYS A 1 114 ? 34.223 -5.116 -60.878 1.00 96.75 114 LYS A CA 1
ATOM 911 C C . LYS A 1 114 ? 35.260 -4.055 -61.255 1.00 96.75 114 LYS A C 1
ATOM 913 O O . LYS A 1 114 ? 36.458 -4.327 -61.189 1.00 96.75 114 LYS A O 1
ATOM 918 N N . ASN A 1 115 ? 34.817 -2.851 -61.612 1.00 96.62 115 ASN A N 1
ATOM 919 C CA . ASN A 1 115 ? 35.720 -1.705 -61.729 1.00 96.62 115 ASN A CA 1
ATOM 920 C C . ASN A 1 115 ? 36.084 -1.143 -60.337 1.00 96.62 115 ASN A C 1
ATOM 922 O O . ASN A 1 115 ? 35.468 -1.496 -59.325 1.00 96.62 115 ASN A O 1
ATOM 926 N N . ASP A 1 116 ? 37.080 -0.259 -60.284 1.00 97.25 116 ASP A N 1
ATOM 927 C CA . ASP A 1 116 ? 37.543 0.333 -59.021 1.00 97.25 116 ASP A CA 1
ATOM 928 C C . ASP A 1 116 ? 36.417 1.087 -58.290 1.00 97.25 116 ASP A C 1
ATOM 930 O O . ASP A 1 116 ? 36.275 0.964 -57.073 1.00 97.25 116 ASP A O 1
ATOM 934 N N . ASP A 1 117 ? 35.549 1.787 -59.025 1.00 97.38 117 ASP A N 1
ATOM 935 C CA . ASP A 1 117 ? 34.412 2.518 -58.452 1.00 97.38 117 ASP A CA 1
ATOM 936 C C . ASP A 1 117 ? 33.390 1.581 -57.778 1.00 97.38 117 ASP A C 1
ATOM 938 O O . ASP A 1 117 ? 32.881 1.878 -56.696 1.00 97.38 117 ASP A O 1
ATOM 942 N N . GLN A 1 118 ? 33.109 0.420 -58.378 1.00 97.12 118 GLN A N 1
ATOM 943 C CA . GLN A 1 118 ? 32.225 -0.609 -57.821 1.00 97.12 118 GLN A CA 1
ATOM 944 C C . GLN A 1 118 ? 32.821 -1.238 -56.564 1.00 97.12 118 GLN A C 1
ATOM 946 O O . GLN A 1 118 ? 32.083 -1.525 -55.623 1.00 97.12 118 GLN A O 1
ATOM 951 N N . LEU A 1 119 ? 34.143 -1.428 -56.515 1.00 97.00 119 LEU A N 1
ATOM 952 C CA . LEU A 1 119 ? 34.830 -1.896 -55.309 1.00 97.00 119 LEU A CA 1
ATOM 953 C C . LEU A 1 119 ? 34.747 -0.867 -54.177 1.00 97.00 119 LEU A C 1
ATOM 955 O O . LEU A 1 119 ? 34.504 -1.240 -53.027 1.00 97.00 119 LEU A O 1
ATOM 959 N N . VAL A 1 120 ? 34.907 0.422 -54.489 1.00 97.50 120 VAL A N 1
ATOM 960 C CA . VAL A 1 120 ? 34.746 1.508 -53.510 1.00 97.50 120 VAL A CA 1
ATOM 961 C C . VAL A 1 120 ? 33.314 1.543 -52.975 1.00 97.50 120 VAL A C 1
ATOM 963 O O . VAL A 1 120 ? 33.125 1.526 -51.757 1.00 97.50 120 VAL A O 1
ATOM 966 N N . LEU A 1 121 ? 32.312 1.515 -53.859 1.00 97.00 121 LEU A N 1
ATOM 967 C CA . LEU A 1 121 ? 30.900 1.513 -53.470 1.00 97.00 121 LEU A CA 1
ATOM 968 C C . LEU A 1 121 ? 30.541 0.286 -52.621 1.00 97.00 121 LEU A C 1
ATOM 970 O O . LEU A 1 121 ? 29.883 0.426 -51.593 1.00 97.00 121 LEU A O 1
ATOM 974 N N . LEU A 1 122 ? 31.009 -0.904 -53.007 1.00 97.38 122 LEU A N 1
ATOM 975 C CA . LEU A 1 122 ? 30.778 -2.145 -52.266 1.00 97.38 122 LEU A CA 1
ATOM 976 C C . LEU A 1 122 ? 31.313 -2.054 -50.831 1.00 97.38 122 LEU A C 1
ATOM 978 O O . LEU A 1 122 ? 30.610 -2.390 -49.879 1.00 97.38 122 LEU A O 1
ATOM 982 N N . ASN A 1 123 ? 32.547 -1.575 -50.663 1.00 97.38 123 ASN A N 1
ATOM 983 C CA . ASN A 1 123 ? 33.147 -1.407 -49.339 1.00 97.38 123 ASN A CA 1
ATOM 984 C C . ASN A 1 123 ? 32.405 -0.356 -48.503 1.00 97.38 123 ASN A C 1
ATOM 986 O O . ASN A 1 123 ? 32.236 -0.528 -47.295 1.00 97.38 123 ASN A O 1
ATOM 990 N N . GLN A 1 124 ? 31.928 0.711 -49.144 1.00 97.62 124 GLN A N 1
ATOM 991 C CA . GLN A 1 124 ? 31.135 1.744 -48.490 1.00 97.62 124 GLN A CA 1
ATOM 992 C C . GLN A 1 124 ? 29.779 1.201 -48.007 1.00 97.62 124 GLN A C 1
ATOM 994 O O . GLN A 1 124 ? 29.428 1.415 -46.848 1.00 97.62 124 GLN A O 1
ATOM 999 N N . LEU A 1 125 ? 29.055 0.448 -48.843 1.00 97.75 125 LEU A N 1
ATOM 1000 C CA . LEU A 1 125 ? 27.790 -0.189 -48.458 1.00 97.75 125 LEU A CA 1
ATOM 1001 C C . LEU A 1 125 ? 27.983 -1.188 -47.314 1.00 97.75 125 LEU A C 1
ATOM 1003 O O . LEU A 1 125 ? 27.219 -1.167 -46.353 1.00 97.75 125 LEU A O 1
ATOM 1007 N N . LYS A 1 126 ? 29.038 -2.013 -47.361 1.00 98.00 126 LYS A N 1
ATOM 1008 C CA . LYS A 1 126 ? 29.367 -2.941 -46.264 1.00 98.00 126 LYS A CA 1
ATOM 1009 C C . LYS A 1 126 ? 29.585 -2.213 -44.938 1.00 98.00 126 LYS A C 1
ATOM 1011 O O . LYS A 1 126 ? 29.085 -2.661 -43.910 1.00 98.00 126 LYS A O 1
ATOM 1016 N N . SER A 1 127 ? 30.286 -1.079 -44.971 1.00 97.75 127 SER A N 1
ATOM 1017 C CA . SER A 1 127 ? 30.494 -0.228 -43.794 1.00 97.75 127 SER A CA 1
ATOM 1018 C C . SER A 1 127 ? 29.173 0.331 -43.247 1.00 97.75 127 SER A C 1
ATOM 1020 O O . SER A 1 127 ? 28.930 0.273 -42.042 1.00 97.75 127 SER A O 1
ATOM 1022 N N . TYR A 1 128 ? 28.277 0.807 -44.119 1.00 97.69 128 TYR A N 1
ATOM 1023 C CA . TYR A 1 128 ? 26.962 1.309 -43.703 1.00 97.69 128 TYR A CA 1
ATOM 1024 C C . TYR A 1 128 ? 26.061 0.227 -43.120 1.00 97.69 128 TYR A C 1
ATOM 1026 O O . TYR A 1 128 ? 25.456 0.455 -42.075 1.00 97.69 128 TYR A O 1
ATOM 1034 N N . VAL A 1 129 ? 26.018 -0.956 -43.737 1.00 97.75 129 VAL A N 1
ATOM 1035 C CA . VAL A 1 129 ? 25.274 -2.102 -43.202 1.00 97.75 129 VAL A CA 1
ATOM 1036 C C . VAL A 1 129 ? 25.785 -2.467 -41.810 1.00 97.75 129 VAL A C 1
ATOM 1038 O O . VAL A 1 129 ? 24.978 -2.640 -40.901 1.00 97.75 129 VAL A O 1
ATOM 1041 N N . GLN A 1 130 ? 27.106 -2.525 -41.617 1.00 98.00 130 GLN A N 1
ATOM 1042 C CA . GLN A 1 130 ? 27.697 -2.848 -40.319 1.00 98.00 130 GLN A CA 1
ATOM 1043 C C . GLN A 1 130 ? 27.330 -1.818 -39.236 1.00 98.00 130 GLN A C 1
ATOM 1045 O O . GLN A 1 130 ? 26.989 -2.202 -38.115 1.00 98.00 130 GLN A O 1
ATOM 1050 N N . GLU A 1 131 ? 27.378 -0.522 -39.554 1.00 98.06 131 GLU A N 1
ATOM 1051 C CA . GLU A 1 131 ? 26.993 0.543 -38.618 1.00 98.06 131 GLU A CA 1
ATOM 1052 C C . GLU A 1 131 ? 25.491 0.494 -38.295 1.00 98.06 131 GLU A C 1
ATOM 1054 O O . GLU A 1 131 ? 25.109 0.530 -37.125 1.00 98.06 131 GLU A O 1
ATOM 1059 N N . ASP A 1 132 ? 24.624 0.354 -39.301 1.00 97.94 132 ASP A N 1
ATOM 1060 C CA . ASP A 1 132 ? 23.173 0.300 -39.095 1.00 97.94 132 ASP A CA 1
ATOM 1061 C C . ASP A 1 132 ? 22.757 -0.955 -38.293 1.00 97.94 132 ASP A C 1
ATOM 1063 O O . ASP A 1 132 ? 21.905 -0.871 -37.403 1.00 97.94 132 ASP A O 1
ATOM 1067 N N . GLU A 1 133 ? 23.390 -2.112 -38.525 1.00 97.88 133 GLU A N 1
ATOM 1068 C CA . GLU A 1 133 ? 23.184 -3.327 -37.719 1.00 97.88 133 GLU A CA 1
ATOM 1069 C C . GLU A 1 133 ? 23.617 -3.146 -36.257 1.00 97.88 133 GLU A C 1
ATOM 1071 O O . GLU A 1 133 ? 22.926 -3.604 -35.334 1.00 97.88 133 GLU A O 1
ATOM 1076 N N . TYR A 1 134 ? 24.735 -2.451 -36.028 1.00 98.06 134 TYR A N 1
ATOM 1077 C CA . TYR A 1 134 ? 25.190 -2.097 -34.685 1.00 98.06 134 TYR A CA 1
ATOM 1078 C C . TYR A 1 134 ? 24.184 -1.178 -33.979 1.00 98.06 134 TYR A C 1
ATOM 1080 O O . TYR A 1 134 ? 23.800 -1.442 -32.834 1.00 98.06 134 TYR A O 1
ATOM 1088 N N . GLN A 1 135 ? 23.676 -0.155 -34.672 1.00 97.38 135 GLN A N 1
ATOM 1089 C CA . GLN A 1 135 ? 22.655 0.749 -34.135 1.00 97.38 135 GLN A CA 1
ATOM 1090 C C . GLN A 1 135 ? 21.359 0.007 -33.785 1.00 97.38 135 GLN A C 1
ATOM 1092 O O . GLN A 1 135 ? 20.823 0.195 -32.692 1.00 97.38 135 GLN A O 1
ATOM 1097 N N . ILE A 1 136 ? 20.874 -0.887 -34.658 1.00 96.94 136 ILE A N 1
ATOM 1098 C CA . ILE A 1 136 ? 19.699 -1.728 -34.370 1.00 96.94 136 ILE A CA 1
ATOM 1099 C C . ILE A 1 136 ? 19.925 -2.557 -33.103 1.00 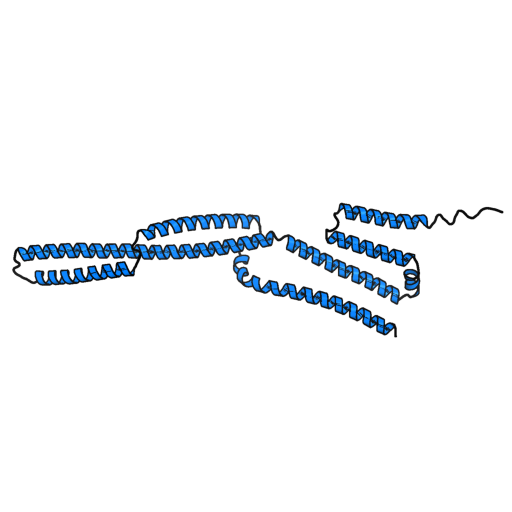96.94 136 ILE A C 1
ATOM 1101 O O . ILE A 1 136 ? 19.046 -2.618 -32.239 1.00 96.94 136 ILE A O 1
ATOM 1105 N N . SER A 1 137 ? 21.091 -3.195 -32.989 1.00 97.50 137 SER A N 1
ATOM 1106 C CA . SER A 1 137 ? 21.428 -4.055 -31.850 1.00 97.50 137 SER A CA 1
ATOM 1107 C C . SER A 1 137 ? 21.435 -3.266 -30.541 1.00 97.50 137 SER A C 1
ATOM 1109 O O . SER A 1 137 ? 20.775 -3.665 -29.580 1.00 97.50 137 SER A O 1
ATOM 1111 N N . ARG A 1 138 ? 22.074 -2.091 -30.535 1.00 97.44 138 ARG A N 1
ATOM 1112 C CA . ARG A 1 138 ? 22.088 -1.175 -29.390 1.00 97.44 138 ARG A CA 1
ATOM 1113 C C . ARG A 1 138 ? 20.683 -0.700 -29.008 1.00 97.44 138 ARG A C 1
ATOM 1115 O O . ARG A 1 138 ? 20.324 -0.727 -27.835 1.00 97.44 138 ARG A O 1
ATOM 1122 N N . MET A 1 139 ? 19.861 -0.302 -29.982 1.00 95.62 139 MET A N 1
ATOM 1123 C CA . MET A 1 139 ? 18.485 0.143 -29.722 1.00 95.62 139 MET A CA 1
ATOM 1124 C C . MET A 1 139 ? 17.619 -0.974 -29.123 1.00 95.62 139 MET A C 1
ATOM 1126 O O . MET A 1 139 ? 16.799 -0.721 -28.238 1.00 95.62 139 MET A O 1
ATOM 1130 N N . ARG A 1 140 ? 17.800 -2.221 -29.578 1.00 95.88 140 ARG A N 1
ATOM 1131 C CA . ARG A 1 140 ? 17.111 -3.390 -29.009 1.00 95.88 140 ARG A CA 1
ATOM 1132 C C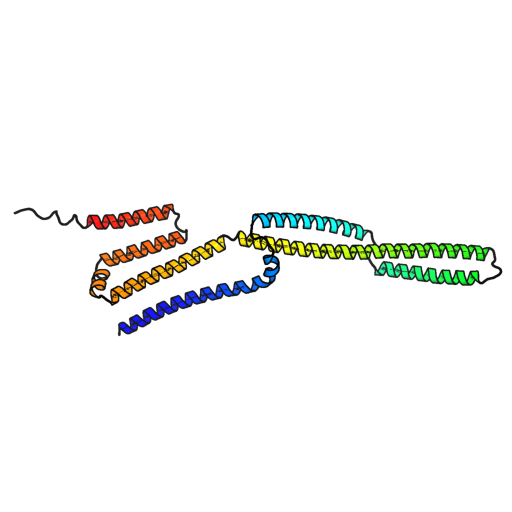 . ARG A 1 140 ? 17.564 -3.681 -27.579 1.00 95.88 140 ARG A C 1
ATOM 1134 O O . ARG A 1 140 ? 16.719 -4.010 -26.749 1.00 95.88 140 ARG A O 1
ATOM 1141 N N . GLU A 1 141 ? 18.851 -3.531 -27.280 1.00 96.81 141 GLU A N 1
ATOM 1142 C CA . GLU A 1 141 ? 19.387 -3.680 -25.922 1.00 96.81 141 GLU A CA 1
ATOM 1143 C C . GLU A 1 141 ? 18.834 -2.607 -24.972 1.00 96.81 141 GLU A C 1
ATOM 1145 O O . GLU A 1 141 ? 18.306 -2.933 -23.907 1.00 96.81 141 GLU A O 1
ATOM 1150 N N . GLU A 1 142 ? 18.865 -1.334 -25.380 1.00 96.31 142 GLU A N 1
ATOM 1151 C CA . GLU A 1 142 ? 18.302 -0.219 -24.606 1.00 96.31 142 GLU A CA 1
ATOM 1152 C C . GLU A 1 142 ? 16.801 -0.420 -24.342 1.00 96.31 142 GLU A C 1
ATOM 1154 O O . GLU A 1 142 ? 16.323 -0.185 -23.228 1.00 96.31 142 GLU A O 1
ATOM 1159 N N . ARG A 1 143 ? 16.060 -0.938 -25.330 1.00 95.25 143 ARG A N 1
ATOM 1160 C CA . ARG A 1 143 ? 14.648 -1.307 -25.169 1.00 95.25 143 ARG A CA 1
ATOM 1161 C C . ARG A 1 143 ? 14.453 -2.461 -24.189 1.00 95.25 143 ARG A C 1
ATOM 1163 O O . ARG A 1 143 ? 13.598 -2.371 -23.312 1.00 95.25 143 ARG A O 1
ATOM 1170 N N . ALA A 1 144 ? 15.224 -3.540 -24.313 1.00 95.88 144 ALA A N 1
ATOM 1171 C CA . ALA A 1 144 ? 15.136 -4.670 -23.390 1.00 95.88 144 ALA A CA 1
ATOM 1172 C C . ALA A 1 144 ? 15.402 -4.219 -21.944 1.00 95.88 144 ALA A C 1
ATOM 1174 O O . ALA A 1 144 ? 14.678 -4.604 -21.020 1.00 95.88 144 ALA A O 1
ATOM 1175 N N . LYS A 1 145 ? 16.380 -3.323 -21.760 1.00 96.62 145 LYS A N 1
ATOM 1176 C CA . LYS A 1 145 ? 16.655 -2.686 -20.472 1.00 96.62 145 LYS A CA 1
ATOM 1177 C C . LYS A 1 145 ? 15.457 -1.868 -19.980 1.00 96.62 145 LYS A C 1
ATOM 1179 O O . LYS A 1 145 ? 15.058 -2.044 -18.829 1.00 96.62 145 LYS A O 1
ATOM 1184 N N . ALA A 1 146 ? 14.852 -1.043 -20.835 1.00 95.75 146 ALA A N 1
ATOM 1185 C CA . ALA A 1 146 ? 13.679 -0.235 -20.495 1.00 95.75 146 ALA A CA 1
ATOM 1186 C C . ALA A 1 146 ? 12.493 -1.095 -20.031 1.00 95.75 146 ALA A C 1
ATOM 1188 O O . ALA A 1 146 ? 11.949 -0.846 -18.957 1.00 95.75 146 ALA A O 1
ATOM 1189 N N . ILE A 1 147 ? 12.173 -2.163 -20.768 1.00 95.25 147 ILE A N 1
ATOM 1190 C CA . ILE A 1 147 ? 11.102 -3.107 -20.413 1.00 95.25 147 ILE A CA 1
ATOM 1191 C C . ILE A 1 147 ? 11.385 -3.767 -19.056 1.00 95.25 147 ILE A C 1
ATOM 1193 O O . ILE A 1 147 ? 10.497 -3.871 -18.208 1.00 95.25 147 ILE A O 1
ATOM 1197 N N . SER A 1 148 ? 12.631 -4.189 -18.821 1.00 96.12 148 SER A N 1
ATOM 1198 C CA . SER A 1 148 ? 13.018 -4.805 -17.547 1.00 96.12 148 SER A CA 1
ATOM 1199 C C . SER A 1 148 ? 12.908 -3.836 -16.362 1.00 96.12 148 SER A C 1
ATOM 1201 O O . SER A 1 148 ? 12.517 -4.244 -15.267 1.00 96.12 148 SER A O 1
ATOM 1203 N N . LEU A 1 149 ? 13.215 -2.550 -16.572 1.00 97.00 149 LEU A N 1
ATOM 1204 C CA . LEU A 1 149 ? 13.062 -1.504 -15.563 1.00 97.00 149 LEU A CA 1
ATOM 1205 C C . LEU A 1 149 ? 11.591 -1.197 -15.299 1.00 97.00 149 LEU A C 1
ATOM 1207 O O . LEU A 1 149 ? 11.203 -1.106 -14.138 1.00 97.00 149 LEU A O 1
ATOM 1211 N N . ASP A 1 150 ? 10.764 -1.110 -16.341 1.00 96.38 150 ASP A N 1
ATOM 1212 C CA . ASP A 1 150 ? 9.325 -0.880 -16.199 1.00 96.38 150 ASP A CA 1
ATOM 1213 C C . ASP A 1 150 ? 8.662 -2.004 -15.386 1.00 96.38 150 ASP A C 1
ATOM 1215 O O . ASP A 1 150 ? 7.879 -1.728 -14.473 1.00 96.38 150 ASP A O 1
ATOM 1219 N N . ALA A 1 151 ? 9.047 -3.261 -15.627 1.00 96.75 151 ALA A N 1
ATOM 1220 C CA . ALA A 1 151 ? 8.584 -4.400 -14.835 1.00 96.75 151 ALA A CA 1
ATOM 1221 C C . ALA A 1 151 ? 8.996 -4.294 -13.353 1.00 96.75 151 ALA A C 1
ATOM 1223 O O . ALA A 1 151 ? 8.173 -4.513 -12.461 1.00 96.75 151 ALA A O 1
ATOM 1224 N N . LYS A 1 152 ? 10.247 -3.905 -13.066 1.00 97.81 152 LYS A N 1
ATOM 1225 C CA . LYS A 1 152 ? 10.723 -3.691 -11.685 1.00 97.81 152 LYS A CA 1
ATOM 1226 C C . LYS A 1 152 ? 9.994 -2.541 -10.991 1.00 97.81 152 LYS A C 1
ATOM 1228 O O . LYS A 1 152 ? 9.593 -2.678 -9.839 1.00 97.81 152 LYS A O 1
ATOM 1233 N N . ILE A 1 153 ? 9.784 -1.428 -11.695 1.00 97.62 153 ILE A N 1
ATOM 1234 C CA . ILE A 1 153 ? 9.033 -0.268 -11.199 1.00 97.62 153 ILE A CA 1
ATOM 1235 C C . ILE A 1 153 ? 7.599 -0.676 -10.845 1.00 97.62 153 ILE A C 1
ATOM 1237 O O . ILE A 1 153 ? 7.087 -0.265 -9.804 1.00 97.62 153 ILE A O 1
ATOM 1241 N N . GLN A 1 154 ? 6.941 -1.487 -11.678 1.00 97.50 154 GLN A N 1
ATOM 1242 C CA . GLN A 1 154 ? 5.596 -1.990 -11.389 1.00 97.50 154 GLN A CA 1
ATOM 1243 C C . GLN A 1 154 ? 5.570 -2.895 -10.153 1.00 97.50 154 GLN A C 1
ATOM 1245 O O . GLN A 1 154 ? 4.722 -2.695 -9.284 1.00 97.50 154 GLN A O 1
ATOM 1250 N N . LEU A 1 155 ? 6.519 -3.827 -10.034 1.00 97.62 155 LEU A N 1
ATOM 1251 C CA . LEU A 1 155 ? 6.618 -4.719 -8.877 1.00 97.62 155 LEU A CA 1
ATOM 1252 C C . LEU A 1 155 ? 6.841 -3.935 -7.576 1.00 97.62 155 LEU A C 1
ATOM 1254 O O . LEU A 1 155 ? 6.150 -4.171 -6.587 1.00 97.62 155 LEU A O 1
ATOM 1258 N N . LEU A 1 156 ? 7.741 -2.947 -7.574 1.00 96.94 156 LEU A N 1
ATOM 1259 C CA . LEU A 1 156 ? 7.962 -2.094 -6.401 1.00 96.94 156 LEU A CA 1
ATOM 1260 C C . LEU A 1 156 ? 6.735 -1.249 -6.046 1.00 96.94 156 LEU A C 1
ATOM 1262 O O . LEU A 1 156 ? 6.448 -1.050 -4.867 1.00 96.94 156 LEU A O 1
ATOM 1266 N N . LYS A 1 157 ? 5.979 -0.768 -7.042 1.00 97.25 157 LYS A N 1
ATOM 1267 C CA . LYS A 1 157 ? 4.715 -0.057 -6.793 1.00 97.25 157 LYS A CA 1
ATOM 1268 C C . LYS A 1 157 ? 3.682 -0.955 -6.114 1.00 97.25 157 LYS A C 1
ATOM 1270 O O . LYS A 1 157 ? 3.051 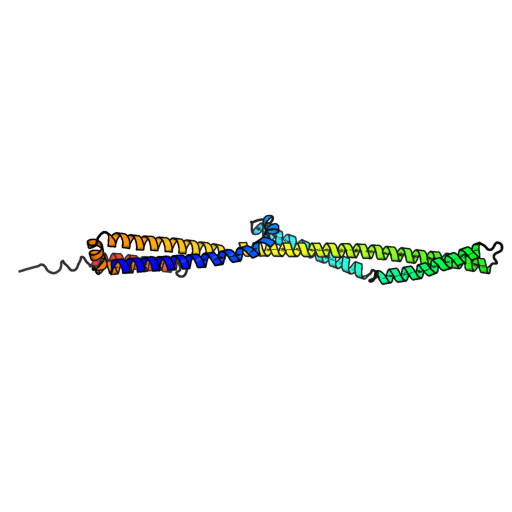-0.498 -5.164 1.00 97.25 157 LYS A O 1
ATOM 1275 N N . GLN A 1 158 ? 3.548 -2.204 -6.563 1.00 96.75 158 GLN A N 1
ATOM 1276 C CA . GLN A 1 158 ? 2.673 -3.194 -5.925 1.00 96.75 158 GLN A CA 1
ATOM 1277 C C . GLN A 1 158 ? 3.121 -3.473 -4.489 1.00 96.75 158 GLN A C 1
ATOM 1279 O O . GLN A 1 158 ? 2.321 -3.370 -3.564 1.00 96.75 158 GLN A O 1
ATOM 1284 N N . HIS A 1 159 ? 4.418 -3.710 -4.280 1.00 95.25 159 HIS A N 1
ATOM 1285 C CA . HIS A 1 159 ? 4.961 -3.932 -2.942 1.00 95.25 159 HIS A CA 1
ATOM 1286 C C . HIS A 1 159 ? 4.715 -2.739 -2.001 1.00 95.25 159 HIS A C 1
ATOM 1288 O O . HIS A 1 159 ? 4.385 -2.912 -0.828 1.00 95.25 159 HIS A O 1
ATOM 1294 N N . ARG A 1 160 ? 4.807 -1.505 -2.512 1.00 95.81 160 ARG A N 1
ATOM 1295 C CA . ARG A 1 160 ? 4.493 -0.294 -1.742 1.00 95.81 160 ARG A CA 1
ATOM 1296 C C . ARG A 1 160 ? 3.023 -0.241 -1.325 1.00 95.81 160 ARG A C 1
ATOM 1298 O O . ARG A 1 160 ? 2.727 0.164 -0.205 1.00 95.81 160 ARG A O 1
ATOM 1305 N N . GLU A 1 161 ? 2.111 -0.628 -2.210 1.00 95.56 161 GLU A N 1
ATOM 1306 C CA . GLU A 1 161 ? 0.680 -0.688 -1.902 1.00 95.56 161 GLU A CA 1
ATOM 1307 C C . GLU A 1 161 ? 0.385 -1.736 -0.817 1.00 95.56 161 GLU A C 1
ATOM 1309 O O . GLU A 1 161 ? -0.346 -1.459 0.134 1.00 95.56 161 GLU A O 1
ATOM 1314 N N . GLU A 1 162 ? 1.032 -2.901 -0.883 1.00 94.06 162 GLU A N 1
ATOM 1315 C CA . GLU A 1 162 ? 0.949 -3.932 0.159 1.00 94.06 162 GLU A CA 1
ATOM 1316 C C . GLU A 1 162 ? 1.461 -3.432 1.519 1.00 94.06 162 GLU A C 1
ATOM 1318 O O . GLU A 1 162 ? 0.816 -3.655 2.551 1.00 94.06 162 GLU A O 1
ATOM 1323 N N . LEU A 1 163 ? 2.598 -2.724 1.535 1.00 93.81 163 LEU A N 1
ATOM 1324 C CA . LEU A 1 163 ? 3.142 -2.109 2.749 1.00 93.81 163 LEU A CA 1
ATOM 1325 C C . LEU A 1 163 ? 2.193 -1.052 3.315 1.00 93.81 163 LEU A C 1
ATOM 1327 O O . LEU A 1 163 ? 1.944 -1.047 4.520 1.00 93.81 163 LEU A O 1
ATOM 1331 N N . PHE A 1 164 ? 1.624 -0.197 2.464 1.00 95.19 164 PHE A N 1
ATOM 1332 C CA . PHE A 1 164 ? 0.668 0.829 2.879 1.00 95.19 164 PHE A CA 1
ATOM 1333 C C . PHE A 1 164 ? -0.575 0.210 3.529 1.00 95.19 164 PHE A C 1
ATOM 1335 O O . PHE A 1 164 ? -0.954 0.591 4.638 1.00 95.19 164 PHE A O 1
ATOM 1342 N N . ASN A 1 165 ? -1.155 -0.809 2.892 1.00 92.88 165 ASN A N 1
ATOM 1343 C CA . ASN A 1 165 ? -2.306 -1.535 3.428 1.00 92.88 165 ASN A CA 1
ATOM 1344 C C . ASN A 1 165 ? -1.973 -2.223 4.764 1.00 92.88 165 ASN A C 1
ATOM 1346 O O . ASN A 1 165 ? -2.783 -2.216 5.693 1.00 92.88 165 ASN A O 1
ATOM 1350 N N . SER A 1 166 ? -0.761 -2.768 4.895 1.00 92.06 166 SER A N 1
ATOM 1351 C CA . SER A 1 166 ? -0.291 -3.390 6.138 1.00 92.06 166 SER A CA 1
ATOM 1352 C C . SER A 1 166 ? -0.114 -2.371 7.267 1.00 92.06 166 SER A C 1
ATOM 1354 O O . SER A 1 166 ? -0.517 -2.633 8.402 1.00 92.06 166 SER A O 1
ATOM 1356 N N . ILE A 1 167 ? 0.439 -1.191 6.969 1.00 94.50 167 ILE A N 1
ATOM 1357 C CA . ILE A 1 167 ? 0.576 -0.093 7.936 1.00 94.50 167 ILE A CA 1
ATOM 1358 C C . ILE A 1 167 ? -0.803 0.383 8.392 1.00 94.50 167 ILE A C 1
ATOM 1360 O O . ILE A 1 167 ? -1.026 0.493 9.596 1.00 94.50 167 ILE A O 1
ATOM 1364 N N . ALA A 1 168 ? -1.743 0.585 7.466 1.00 93.25 168 ALA A N 1
ATOM 1365 C CA . ALA A 1 168 ? -3.110 0.984 7.795 1.00 93.25 168 ALA A CA 1
ATOM 1366 C C . ALA A 1 168 ? -3.802 -0.039 8.715 1.00 93.25 168 ALA A C 1
ATOM 1368 O O . ALA A 1 168 ? -4.440 0.336 9.700 1.00 93.25 168 ALA A O 1
ATOM 1369 N N . ALA A 1 169 ? -3.619 -1.339 8.460 1.00 91.88 169 ALA A N 1
ATOM 1370 C CA . ALA A 1 169 ? -4.147 -2.396 9.322 1.00 91.88 169 ALA A CA 1
ATOM 1371 C C . ALA A 1 169 ? -3.528 -2.374 10.733 1.00 91.88 169 ALA A C 1
ATOM 1373 O O . ALA A 1 169 ? -4.239 -2.562 11.725 1.00 91.88 169 ALA A O 1
ATOM 1374 N N . ILE A 1 170 ? -2.218 -2.118 10.842 1.00 93.81 170 ILE A N 1
ATOM 1375 C CA . ILE A 1 170 ? -1.535 -1.959 12.134 1.00 93.81 170 ILE A CA 1
ATOM 1376 C C . ILE A 1 170 ? -2.061 -0.728 12.873 1.00 93.81 170 ILE A C 1
ATOM 1378 O O . ILE A 1 170 ? -2.345 -0.820 14.064 1.00 93.81 170 ILE A O 1
ATOM 1382 N N . GLU A 1 171 ? -2.225 0.406 12.192 1.00 94.56 171 GLU A N 1
ATOM 1383 C CA . GLU A 1 171 ? -2.755 1.634 12.792 1.00 94.56 171 GLU A CA 1
ATOM 1384 C C . GLU A 1 171 ? -4.186 1.453 13.289 1.00 94.56 171 GLU A C 1
ATOM 1386 O O . GLU A 1 171 ? -4.495 1.869 14.403 1.00 94.56 171 GLU A O 1
ATOM 1391 N N . GLN A 1 172 ? -5.029 0.747 12.533 1.00 92.62 172 GLN A N 1
ATOM 1392 C CA . GLN A 1 172 ? -6.366 0.390 12.992 1.00 92.62 172 GLN A CA 1
ATOM 1393 C C . GLN A 1 172 ? -6.311 -0.500 14.242 1.00 92.62 172 GLN A C 1
ATOM 1395 O O . GLN A 1 172 ? -7.055 -0.272 15.192 1.00 92.62 172 GLN A O 1
ATOM 1400 N N . LYS A 1 173 ? -5.414 -1.495 14.289 1.00 90.62 173 LYS A N 1
ATOM 1401 C CA . LYS A 1 173 ? -5.264 -2.361 15.471 1.00 90.62 173 LYS A CA 1
ATOM 1402 C C . LYS A 1 173 ? -4.752 -1.583 16.686 1.00 90.62 173 LYS A C 1
ATOM 1404 O O . LYS A 1 173 ? -5.262 -1.770 17.784 1.00 90.62 173 LYS A O 1
ATOM 1409 N N . ILE A 1 174 ? -3.793 -0.680 16.488 1.00 91.94 174 ILE A N 1
ATOM 1410 C CA . ILE A 1 174 ? -3.296 0.243 17.516 1.00 91.94 174 ILE A CA 1
ATOM 1411 C C . ILE A 1 174 ? -4.436 1.132 18.022 1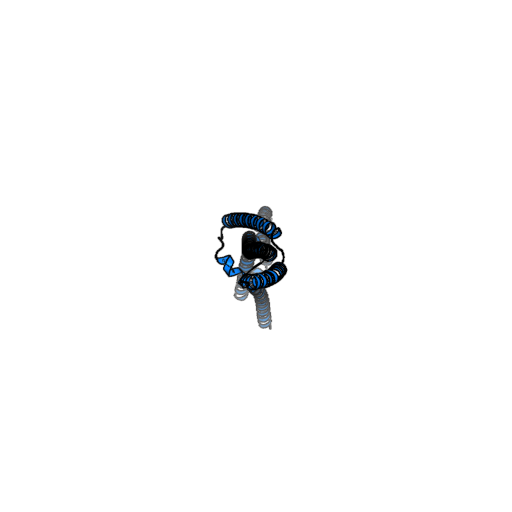.00 91.94 174 ILE A C 1
ATOM 1413 O O . ILE A 1 174 ? -4.596 1.260 19.230 1.00 91.94 174 ILE A O 1
ATOM 1417 N N . ALA A 1 175 ? -5.244 1.706 17.128 1.00 90.38 175 ALA A N 1
ATOM 1418 C CA . ALA A 1 175 ? -6.396 2.522 17.499 1.00 90.38 175 ALA A CA 1
ATOM 1419 C C . ALA A 1 175 ? -7.417 1.714 18.312 1.00 90.38 175 ALA A C 1
ATOM 1421 O O . ALA A 1 175 ? -7.880 2.193 19.340 1.00 90.38 175 ALA A O 1
ATOM 1422 N N . ASN A 1 176 ? -7.691 0.468 17.917 1.00 86.94 176 ASN A N 1
ATOM 1423 C CA . ASN A 1 176 ? -8.577 -0.428 18.660 1.00 86.94 176 ASN A CA 1
ATOM 1424 C C . ASN A 1 176 ? -8.027 -0.755 20.058 1.00 86.94 176 ASN A C 1
ATOM 1426 O O . ASN A 1 176 ? -8.781 -0.732 21.023 1.00 86.94 176 ASN A O 1
ATOM 1430 N N . LEU A 1 177 ? -6.721 -1.013 20.189 1.00 86.94 177 LEU A N 1
ATOM 1431 C CA . LEU A 1 177 ? -6.080 -1.252 21.490 1.00 86.94 177 LEU A CA 1
ATOM 1432 C C . LEU A 1 177 ? -6.042 0.008 22.367 1.00 86.94 177 LEU A C 1
ATOM 1434 O O . LEU A 1 177 ? -6.127 -0.086 23.588 1.00 86.94 177 LEU A O 1
ATOM 1438 N N . LEU A 1 178 ? -5.909 1.188 21.757 1.00 87.81 178 LEU A N 1
ATOM 1439 C CA . LEU A 1 178 ? -5.979 2.471 22.457 1.00 87.81 178 LEU A CA 1
ATOM 1440 C C . LEU A 1 178 ? -7.410 2.869 22.813 1.00 87.81 178 LEU A C 1
ATOM 1442 O O . LEU A 1 178 ? -7.593 3.703 23.700 1.00 87.81 178 LEU A O 1
ATOM 1446 N N . ASN A 1 179 ? -8.416 2.256 22.187 1.00 86.88 179 ASN A N 1
ATOM 1447 C CA . ASN A 1 179 ? -9.824 2.465 22.495 1.00 86.88 179 ASN A CA 1
ATOM 1448 C C . ASN A 1 179 ? -10.237 1.752 23.799 1.00 86.88 179 ASN A C 1
ATOM 1450 O O . ASN A 1 179 ? -11.255 1.065 23.875 1.00 86.88 179 ASN A O 1
ATOM 1454 N N . LEU A 1 180 ? -9.453 1.959 24.863 1.00 77.19 180 LEU A N 1
ATOM 1455 C CA . LEU A 1 180 ? -9.756 1.560 26.240 1.00 77.19 180 LEU A CA 1
ATOM 1456 C C . LEU A 1 180 ? -11.099 2.134 26.712 1.00 77.19 180 LEU A C 1
ATOM 1458 O O . LEU A 1 180 ? -11.722 1.601 27.629 1.00 77.19 180 LEU A O 1
ATOM 1462 N N . GLU A 1 181 ? -11.562 3.218 26.087 1.00 74.81 181 GLU A N 1
ATOM 1463 C CA . GLU A 1 181 ? -12.885 3.786 26.327 1.00 74.81 181 GLU A CA 1
ATOM 1464 C C . GLU A 1 181 ? -14.009 2.820 25.958 1.00 74.81 181 GLU A C 1
ATOM 1466 O O . GLU A 1 181 ? -15.013 2.776 26.667 1.00 74.81 181 GLU A O 1
ATOM 1471 N N . GLU A 1 182 ? -13.848 2.006 24.912 1.00 79.56 182 GLU A N 1
ATOM 1472 C CA . GLU A 1 182 ? -14.857 1.027 24.515 1.00 79.56 182 GLU A CA 1
ATOM 1473 C C . GLU A 1 182 ? -14.964 -0.107 25.538 1.00 79.56 182 GLU A C 1
ATOM 1475 O O . GLU A 1 182 ? -16.070 -0.447 25.963 1.00 79.56 182 GLU A O 1
ATOM 1480 N N . GLU A 1 183 ? -13.835 -0.646 26.010 1.00 78.31 183 GLU A N 1
ATOM 1481 C CA . GLU A 1 183 ? -13.830 -1.637 27.095 1.00 78.31 183 GLU A CA 1
ATOM 1482 C C . GLU A 1 183 ? -14.397 -1.050 28.389 1.00 78.31 183 GLU A C 1
ATOM 1484 O O . GLU A 1 183 ? -15.242 -1.672 29.043 1.00 78.31 183 GLU A O 1
ATOM 1489 N N . ARG A 1 184 ? -14.008 0.184 28.732 1.00 77.38 184 ARG A N 1
ATOM 1490 C CA . ARG A 1 184 ? -14.535 0.891 29.903 1.00 77.38 184 ARG A CA 1
ATOM 1491 C C . ARG A 1 184 ? -16.039 1.129 29.786 1.00 77.38 184 ARG A C 1
ATOM 1493 O O . ARG A 1 184 ? -16.758 0.976 30.774 1.00 77.38 184 ARG A O 1
ATOM 1500 N N . ASN A 1 185 ? -16.531 1.467 28.597 1.00 79.44 185 ASN A N 1
ATOM 1501 C CA . ASN A 1 185 ? -17.953 1.658 28.338 1.00 79.44 185 ASN A CA 1
ATOM 1502 C C . ASN A 1 185 ? -18.716 0.332 28.376 1.00 79.44 185 ASN A C 1
ATOM 1504 O O . ASN A 1 185 ? -19.771 0.279 29.002 1.00 79.44 185 ASN A O 1
ATOM 1508 N N . LYS A 1 186 ? -18.185 -0.755 27.802 1.00 83.50 186 LYS A N 1
ATOM 1509 C CA . LYS A 1 186 ? -18.782 -2.099 27.903 1.00 83.50 186 LYS A CA 1
ATOM 1510 C C . LYS A 1 186 ? -18.879 -2.552 29.353 1.00 83.50 186 LYS A C 1
ATOM 1512 O O . LYS A 1 186 ? -19.941 -3.004 29.779 1.00 83.50 186 LYS A O 1
ATOM 1517 N N . PHE A 1 187 ? -17.810 -2.372 30.127 1.00 82.81 187 PHE A N 1
ATOM 1518 C CA . PHE A 1 187 ? -17.811 -2.658 31.557 1.00 82.81 187 PHE A CA 1
ATOM 1519 C C . PHE A 1 187 ? -18.859 -1.820 32.295 1.00 82.81 187 PHE A C 1
ATOM 1521 O O . PHE A 1 187 ? -19.673 -2.369 33.034 1.00 82.81 187 PHE A O 1
ATOM 1528 N N . ARG A 1 188 ? -18.906 -0.506 32.045 1.00 82.81 188 ARG A N 1
ATOM 1529 C CA . ARG A 1 188 ? -19.904 0.391 32.642 1.00 82.81 188 ARG A CA 1
ATOM 1530 C C . ARG A 1 188 ? -21.329 -0.048 32.307 1.00 82.81 188 ARG A C 1
ATOM 1532 O O . ARG A 1 188 ? -22.147 -0.146 33.215 1.00 82.81 188 ARG A O 1
ATOM 1539 N N . THR A 1 189 ? -21.610 -0.377 31.048 1.00 82.31 189 THR A N 1
ATOM 1540 C CA . THR A 1 189 ? -22.916 -0.884 30.608 1.00 82.31 189 THR A CA 1
ATOM 1541 C C . THR A 1 189 ? -23.267 -2.198 31.299 1.00 82.31 189 THR A C 1
ATOM 1543 O O . THR A 1 189 ? -24.370 -2.326 31.825 1.00 82.31 189 THR A O 1
ATOM 1546 N N . LEU A 1 190 ? -22.336 -3.154 31.367 1.00 84.88 190 LEU A N 1
ATOM 1547 C CA . LEU A 1 190 ? -22.553 -4.439 32.036 1.00 84.88 190 LEU A CA 1
ATOM 1548 C C . LEU A 1 190 ? -22.864 -4.244 33.523 1.00 84.88 190 LEU A C 1
ATOM 1550 O O . LEU A 1 190 ? -23.832 -4.814 34.027 1.00 84.88 190 LEU A O 1
ATOM 1554 N N . VAL A 1 191 ? -22.095 -3.400 34.215 1.00 83.94 191 VAL A N 1
ATOM 1555 C CA . VAL A 1 191 ? -22.326 -3.077 35.629 1.00 83.94 191 VAL A CA 1
ATOM 1556 C C . VAL A 1 191 ? -23.672 -2.372 35.816 1.00 83.94 191 VAL A C 1
ATOM 1558 O O . VAL A 1 191 ? -24.419 -2.726 36.727 1.00 83.94 191 VAL A O 1
ATOM 1561 N N . SER A 1 192 ? -24.034 -1.426 34.943 1.00 80.62 192 SER A N 1
ATOM 1562 C CA . SER A 1 192 ? -25.340 -0.755 34.987 1.00 80.62 192 SER A CA 1
ATOM 1563 C C . SER A 1 192 ? -26.505 -1.728 34.780 1.00 80.62 192 SER A C 1
ATOM 1565 O O . SER A 1 192 ? -27.496 -1.650 35.506 1.00 80.62 192 SER A O 1
ATOM 1567 N N . VAL A 1 193 ? -26.387 -2.677 33.846 1.00 84.44 193 VAL A N 1
ATOM 1568 C CA . VAL A 1 193 ? -27.404 -3.715 33.608 1.00 84.44 193 VAL A CA 1
ATOM 1569 C C . VAL A 1 193 ? -27.518 -4.654 34.808 1.00 84.44 193 VAL A C 1
ATOM 1571 O O . VAL A 1 193 ? -28.623 -4.878 35.302 1.00 84.44 193 VAL A O 1
ATOM 1574 N N . ALA A 1 194 ? -26.393 -5.161 35.320 1.00 83.81 194 ALA A N 1
ATOM 1575 C CA . ALA A 1 194 ? -26.374 -6.027 36.498 1.00 83.81 194 ALA A CA 1
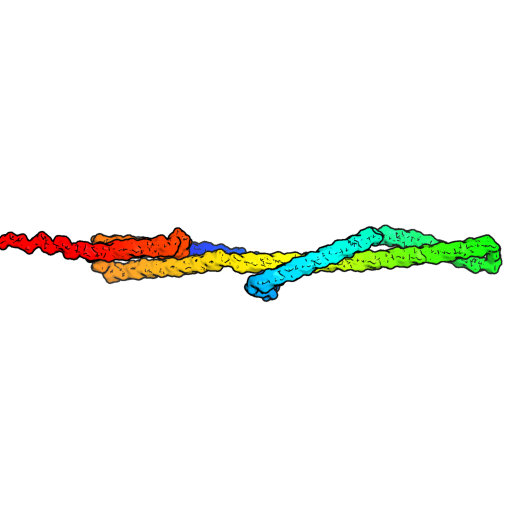ATOM 1576 C C . ALA A 1 194 ? -27.018 -5.339 37.713 1.00 83.81 194 ALA A C 1
ATOM 1578 O O . ALA A 1 194 ? -27.817 -5.942 38.431 1.00 83.81 194 ALA A O 1
ATOM 1579 N N . PHE A 1 195 ? -26.731 -4.052 37.904 1.00 82.31 195 PHE A N 1
ATOM 1580 C CA . PHE A 1 195 ? -27.324 -3.254 38.967 1.00 82.31 195 PHE A CA 1
ATOM 1581 C C . PHE A 1 195 ? -28.830 -3.029 38.767 1.00 82.31 195 PHE A C 1
ATOM 1583 O O . PHE A 1 195 ? -29.600 -3.158 39.717 1.00 82.31 195 PHE A O 1
ATOM 1590 N N . CYS A 1 196 ? -29.278 -2.756 37.539 1.00 82.62 196 CYS A N 1
ATOM 1591 C CA . CYS A 1 196 ? -30.701 -2.629 37.218 1.00 82.62 196 CYS A CA 1
ATOM 1592 C C . CYS A 1 196 ? -31.474 -3.916 37.551 1.00 82.62 196 CYS A C 1
ATOM 1594 O O . CYS A 1 196 ? -32.521 -3.859 38.199 1.00 82.62 196 CYS A O 1
ATOM 1596 N N . ILE A 1 197 ? -30.917 -5.078 37.192 1.00 83.75 197 ILE A N 1
ATOM 1597 C CA . ILE A 1 197 ? -31.484 -6.392 37.527 1.00 83.75 197 ILE A CA 1
ATOM 1598 C C . ILE A 1 197 ? -31.562 -6.574 39.047 1.00 83.75 197 ILE A C 1
ATOM 1600 O O . ILE A 1 197 ? -32.594 -6.997 39.565 1.00 83.75 197 ILE A O 1
ATOM 1604 N N . LEU A 1 198 ? -30.505 -6.213 39.777 1.00 84.62 198 LEU A N 1
ATOM 1605 C CA . LEU A 1 198 ? -30.475 -6.309 41.236 1.00 84.62 198 LEU A CA 1
ATOM 1606 C C . LEU A 1 198 ? -31.555 -5.434 41.892 1.00 84.62 198 LEU A C 1
ATOM 1608 O O . LEU A 1 198 ? -32.292 -5.913 42.753 1.00 84.62 198 LEU A O 1
ATOM 1612 N N . VAL A 1 199 ? -31.704 -4.181 41.455 1.00 82.19 199 VAL A N 1
ATOM 1613 C CA . VAL A 1 199 ? -32.757 -3.275 41.946 1.00 82.19 199 VAL A CA 1
ATOM 1614 C C . VAL A 1 199 ? -34.147 -3.832 41.632 1.00 82.19 199 VAL A C 1
ATOM 1616 O O . VAL A 1 199 ? -35.013 -3.838 42.508 1.00 82.19 199 VAL A O 1
ATOM 1619 N N . ALA A 1 200 ? -34.358 -4.357 40.422 1.00 83.81 200 ALA A N 1
ATOM 1620 C CA . ALA A 1 200 ? -35.621 -4.979 40.039 1.00 83.81 200 ALA A CA 1
ATOM 1621 C C . ALA A 1 200 ? -35.963 -6.178 40.939 1.00 83.81 200 ALA A C 1
ATOM 1623 O O . ALA A 1 200 ? -37.093 -6.275 41.416 1.00 83.81 200 ALA A O 1
ATOM 1624 N N . ILE A 1 201 ? -34.988 -7.044 41.242 1.00 86.62 201 ILE A N 1
ATOM 1625 C CA . ILE A 1 201 ? -35.165 -8.177 42.165 1.00 86.62 201 ILE A CA 1
ATOM 1626 C C . ILE A 1 201 ? -35.578 -7.689 43.557 1.00 86.62 201 ILE A C 1
ATOM 1628 O O . ILE A 1 201 ? -36.504 -8.249 44.143 1.00 86.62 201 ILE A O 1
ATOM 1632 N N . VAL A 1 202 ? -34.942 -6.636 44.083 1.00 84.44 202 VAL A N 1
ATOM 1633 C CA . VAL A 1 202 ? -35.287 -6.091 45.407 1.00 84.44 202 VAL A CA 1
ATOM 1634 C C . VAL A 1 202 ? -36.707 -5.523 45.419 1.00 84.44 202 VAL A C 1
ATOM 1636 O O . VAL A 1 202 ? -37.477 -5.837 46.327 1.00 84.44 202 VAL A O 1
ATOM 1639 N N . ILE A 1 203 ? -37.092 -4.750 44.398 1.00 83.44 203 ILE A N 1
ATOM 1640 C CA . ILE A 1 203 ? -38.450 -4.194 44.274 1.00 83.44 203 ILE A CA 1
ATOM 1641 C C . ILE A 1 203 ? -39.490 -5.318 44.188 1.00 83.44 203 ILE A C 1
ATOM 1643 O O . ILE A 1 203 ? -40.487 -5.290 44.911 1.00 83.44 203 ILE A O 1
ATOM 1647 N N . ILE A 1 204 ? -39.248 -6.333 43.351 1.00 86.12 204 ILE A N 1
ATOM 1648 C CA . ILE A 1 204 ? -40.128 -7.503 43.224 1.00 86.12 204 ILE A CA 1
ATOM 1649 C C . ILE A 1 204 ? -40.221 -8.246 44.562 1.00 86.12 204 ILE A C 1
ATOM 1651 O O . ILE A 1 204 ? -41.319 -8.605 44.983 1.00 86.12 204 ILE A O 1
ATOM 1655 N N . GLY A 1 205 ? -39.100 -8.434 45.263 1.00 86.69 205 GLY A N 1
ATOM 1656 C CA . GLY A 1 205 ? -39.052 -9.071 46.579 1.00 86.69 205 GLY A CA 1
ATOM 1657 C C . GLY A 1 205 ? -39.912 -8.344 47.614 1.00 86.69 205 GLY A C 1
ATOM 1658 O O . GLY A 1 205 ? -40.739 -8.976 48.274 1.00 86.69 205 GLY A O 1
ATOM 1659 N N . PHE A 1 206 ? -39.791 -7.015 47.701 1.00 82.00 206 PHE A N 1
ATOM 1660 C CA . PHE A 1 206 ? -40.657 -6.192 48.552 1.00 82.00 206 PHE A CA 1
ATOM 1661 C C . PHE A 1 206 ? -42.130 -6.352 48.186 1.00 82.00 206 PHE A C 1
ATOM 1663 O O . PHE A 1 206 ? -42.974 -6.517 49.070 1.00 82.00 206 PHE A O 1
ATOM 1670 N N . TYR A 1 207 ? -42.436 -6.357 46.889 1.00 81.56 207 TYR A N 1
ATOM 1671 C CA . TYR A 1 207 ? -43.805 -6.470 46.413 1.00 81.56 207 TYR A CA 1
ATOM 1672 C C . TYR A 1 207 ? -44.437 -7.826 46.766 1.00 81.56 207 TYR A C 1
ATOM 1674 O O . TYR A 1 207 ? -45.557 -7.890 47.272 1.00 81.56 207 TYR A O 1
ATOM 1682 N N . VAL A 1 208 ? -43.697 -8.921 46.576 1.00 86.81 208 VAL A N 1
ATOM 1683 C CA . VAL A 1 208 ? -44.144 -10.281 46.922 1.00 86.81 208 VAL A CA 1
ATOM 1684 C C . VAL A 1 208 ? -44.397 -10.424 48.426 1.00 86.81 208 VAL A C 1
ATOM 1686 O O . VAL A 1 208 ? -45.375 -11.063 48.822 1.00 86.81 208 VAL A O 1
ATOM 1689 N N . ILE A 1 209 ? -43.547 -9.833 49.272 1.00 84.56 209 ILE A N 1
ATOM 1690 C CA . ILE A 1 209 ? -43.728 -9.856 50.732 1.00 84.56 209 ILE A CA 1
ATOM 1691 C C . ILE A 1 209 ? -44.973 -9.060 51.134 1.00 84.56 209 ILE A C 1
ATOM 1693 O O . ILE A 1 209 ? -45.779 -9.564 51.919 1.00 84.56 209 ILE A O 1
ATOM 1697 N N . ALA A 1 210 ? -45.151 -7.861 50.573 1.00 82.12 210 ALA A N 1
ATOM 1698 C CA . ALA A 1 210 ? -46.301 -7.007 50.855 1.00 82.12 210 ALA A CA 1
ATOM 1699 C C . ALA A 1 210 ? -47.628 -7.694 50.494 1.00 82.12 210 ALA A C 1
ATOM 1701 O O . ALA A 1 210 ? -48.562 -7.675 51.290 1.00 82.12 210 ALA A O 1
ATOM 1702 N N . LEU A 1 211 ? -47.687 -8.383 49.348 1.00 83.50 211 LEU A N 1
ATOM 1703 C CA . LEU A 1 211 ? -48.878 -9.130 48.931 1.00 83.50 211 LEU A CA 1
ATOM 1704 C C . LEU A 1 211 ? -49.217 -10.314 49.843 1.00 83.50 211 LEU A C 1
ATOM 1706 O O . LEU A 1 211 ? -50.384 -10.661 49.989 1.00 83.50 211 LEU A O 1
ATOM 1710 N N . LYS A 1 212 ? -48.213 -10.983 50.421 1.00 90.31 212 LYS A N 1
ATOM 1711 C CA . LYS A 1 212 ? -48.453 -12.160 51.270 1.00 90.31 212 LYS A CA 1
ATOM 1712 C C . LYS A 1 212 ? -48.896 -11.807 52.688 1.00 90.31 212 LYS A C 1
ATOM 1714 O O . LYS A 1 212 ? -49.440 -12.676 53.367 1.00 90.31 212 LYS A O 1
ATOM 1719 N N . LYS A 1 213 ? -48.615 -10.593 53.168 1.00 89.25 213 LYS A N 1
ATOM 1720 C CA . LYS A 1 213 ? -48.886 -10.181 54.551 1.00 89.25 213 LYS A CA 1
ATOM 1721 C C . LYS A 1 213 ? -49.384 -8.737 54.596 1.00 89.25 213 LYS A C 1
ATOM 1723 O O . LYS A 1 213 ? -48.586 -7.819 54.787 1.00 89.25 213 LYS A O 1
ATOM 1728 N N . GLU A 1 214 ? -50.703 -8.559 54.504 1.00 84.56 214 GLU A N 1
ATOM 1729 C CA . GLU A 1 214 ? -51.369 -7.247 54.614 1.00 84.56 214 GLU A CA 1
ATOM 1730 C C . GLU A 1 214 ? -50.961 -6.484 55.879 1.00 84.56 214 GLU A C 1
ATOM 1732 O O . GLU A 1 214 ? -50.665 -5.298 55.798 1.00 84.56 214 GLU A O 1
ATOM 1737 N N . SER A 1 215 ? -50.804 -7.167 57.019 1.00 83.50 215 SER A N 1
ATOM 1738 C CA . SER A 1 215 ? -50.387 -6.514 58.269 1.00 83.50 215 SER A CA 1
ATOM 1739 C C . SER A 1 215 ? -48.985 -5.894 58.191 1.00 83.50 215 SER A C 1
ATOM 1741 O O . SER A 1 215 ? -48.716 -4.865 58.808 1.00 83.50 215 SER A O 1
ATOM 1743 N N . ILE A 1 216 ? -48.066 -6.512 57.437 1.00 79.69 216 ILE A N 1
ATOM 1744 C CA . ILE A 1 216 ? -46.715 -5.975 57.232 1.00 79.69 216 ILE A CA 1
ATOM 1745 C C . ILE A 1 216 ? -46.781 -4.813 56.247 1.00 79.69 216 ILE A C 1
ATOM 1747 O O . ILE A 1 216 ? -46.163 -3.781 56.501 1.00 79.69 216 ILE A O 1
ATOM 1751 N N . ALA A 1 217 ? -47.551 -4.960 55.167 1.00 79.81 217 ALA A N 1
ATOM 1752 C CA . ALA A 1 217 ? -47.757 -3.897 54.196 1.00 79.81 217 ALA A CA 1
ATOM 1753 C C . ALA A 1 217 ? -48.342 -2.643 54.862 1.00 79.81 217 ALA A C 1
ATOM 1755 O O . ALA A 1 217 ? -47.773 -1.572 54.701 1.00 79.81 217 ALA A O 1
ATOM 1756 N N . GLU A 1 218 ? -49.386 -2.763 55.683 1.00 81.88 218 GLU A N 1
ATOM 1757 C CA . GLU A 1 218 ? -49.932 -1.626 56.433 1.00 81.88 218 GLU A CA 1
ATOM 1758 C C . GLU A 1 218 ? -48.907 -1.028 57.398 1.00 81.88 218 GLU A C 1
ATOM 1760 O O . GLU A 1 218 ? -48.708 0.182 57.395 1.00 81.88 218 GLU A O 1
ATOM 1765 N N . SER A 1 219 ? -48.187 -1.842 58.177 1.00 80.81 219 SER A N 1
ATOM 1766 C CA . SER A 1 219 ? -47.199 -1.309 59.131 1.00 80.81 219 SER A CA 1
ATOM 1767 C C . SER A 1 219 ? -46.047 -0.551 58.458 1.00 80.81 219 SER A C 1
ATOM 1769 O O . SER A 1 219 ? -45.511 0.400 59.029 1.00 80.81 219 SER A O 1
ATOM 1771 N N . ILE A 1 220 ? -45.673 -0.961 57.241 1.00 77.94 220 ILE A N 1
ATOM 1772 C CA . ILE A 1 220 ? -44.619 -0.318 56.462 1.00 77.94 220 ILE A CA 1
ATOM 1773 C C . ILE A 1 220 ? -45.197 0.898 55.733 1.00 77.94 220 ILE A C 1
ATOM 1775 O O . ILE A 1 220 ? -44.672 1.991 55.882 1.00 77.94 220 ILE A O 1
ATOM 1779 N N . PHE A 1 221 ? -46.286 0.762 54.981 1.00 75.75 221 PHE A N 1
ATOM 1780 C CA . PHE A 1 221 ? -46.790 1.838 54.122 1.00 75.75 221 PHE A CA 1
ATOM 1781 C C . PHE A 1 221 ? -47.629 2.895 54.851 1.00 75.75 221 PHE A C 1
ATOM 1783 O O . PHE A 1 221 ? -47.635 4.043 54.414 1.00 75.75 221 PHE A O 1
ATOM 1790 N N . ALA A 1 222 ? -48.306 2.557 55.951 1.00 79.00 222 ALA A N 1
ATOM 1791 C CA . ALA A 1 222 ? -49.116 3.513 56.712 1.00 79.00 222 ALA A CA 1
ATOM 1792 C C . ALA A 1 222 ? -48.302 4.294 57.760 1.00 79.00 222 ALA A C 1
ATOM 1794 O O . ALA A 1 222 ? -48.767 5.305 58.282 1.00 79.00 222 ALA A O 1
ATOM 1795 N N . GLY A 1 223 ? -47.081 3.848 58.074 1.00 78.19 223 GLY A N 1
ATOM 1796 C CA . GLY A 1 223 ? -46.195 4.525 59.016 1.00 78.19 223 GLY A CA 1
ATOM 1797 C C . GLY A 1 223 ? -45.275 5.544 58.340 1.00 78.19 223 GLY A C 1
ATOM 1798 O O . GLY A 1 223 ? -44.652 5.251 57.321 1.00 78.19 223 GLY A O 1
ATOM 1799 N N . GLU A 1 224 ? -45.069 6.700 58.982 1.00 81.88 224 GLU A N 1
ATOM 1800 C CA . GLU A 1 224 ? -44.050 7.701 58.599 1.00 81.88 224 GLU A CA 1
ATOM 1801 C C . GLU A 1 224 ? -42.659 7.060 58.389 1.00 81.88 224 GLU A C 1
ATOM 1803 O O . GLU A 1 224 ? -41.882 7.456 57.516 1.00 81.88 224 GLU A O 1
ATOM 1808 N N . LYS A 1 225 ? -42.380 5.980 59.134 1.00 79.19 225 LYS A N 1
ATOM 1809 C CA . LYS A 1 225 ? -41.140 5.202 59.043 1.00 79.19 225 LYS A CA 1
ATOM 1810 C C . LYS A 1 225 ? -40.937 4.495 57.702 1.00 79.19 225 LYS A C 1
ATOM 1812 O O . LYS A 1 225 ? -39.791 4.388 57.268 1.00 79.19 225 LYS A O 1
ATOM 1817 N N . GLY A 1 226 ? -41.984 4.011 57.033 1.00 80.81 226 GLY A N 1
ATOM 1818 C CA . GLY A 1 226 ? -41.794 3.316 55.758 1.00 80.81 226 GLY A CA 1
ATOM 1819 C C . GLY A 1 226 ? -41.565 4.262 54.593 1.00 80.81 226 GLY A C 1
ATOM 1820 O O . GLY A 1 226 ? -40.701 3.987 53.764 1.00 80.81 226 GLY A O 1
ATOM 1821 N N . ILE A 1 227 ? -42.231 5.422 54.571 1.00 81.81 227 ILE A N 1
ATOM 1822 C CA . ILE A 1 227 ? -41.920 6.480 53.594 1.00 81.81 227 ILE A CA 1
ATOM 1823 C C . ILE A 1 227 ? -40.461 6.928 53.756 1.00 81.81 227 ILE A C 1
ATOM 1825 O O . ILE A 1 227 ? -39.734 7.059 52.767 1.00 81.81 227 ILE A O 1
ATOM 1829 N N . GLN A 1 228 ? -39.992 7.097 54.998 1.00 82.06 228 GLN A N 1
ATOM 1830 C CA . GLN A 1 228 ? -38.593 7.425 55.276 1.00 82.06 228 GLN A CA 1
ATOM 1831 C C . GLN A 1 228 ? -37.630 6.323 54.802 1.00 82.06 228 GLN A C 1
ATOM 1833 O O . GLN A 1 228 ? -36.614 6.630 54.177 1.00 82.06 228 GLN A O 1
ATOM 1838 N N . PHE A 1 229 ? -37.958 5.050 55.043 1.00 82.44 229 PHE A N 1
ATOM 1839 C CA . PHE A 1 229 ? -37.160 3.915 54.575 1.00 82.44 229 PHE A CA 1
ATOM 1840 C C . PHE A 1 229 ? -37.049 3.880 53.045 1.00 82.44 229 PHE A C 1
ATOM 1842 O O . PHE A 1 229 ? -35.942 3.775 52.519 1.00 82.44 229 PHE A O 1
ATOM 1849 N N . VAL A 1 230 ? -38.167 4.039 52.328 1.00 81.38 230 VAL A N 1
ATOM 1850 C CA . VAL A 1 230 ? -38.183 4.073 50.855 1.00 81.38 230 VAL A CA 1
ATOM 1851 C C . VAL A 1 230 ? -37.357 5.246 50.326 1.00 81.38 230 VAL A C 1
ATOM 1853 O O . VAL A 1 230 ? -36.582 5.078 49.388 1.00 81.38 230 VAL A O 1
ATOM 1856 N N . THR A 1 231 ? -37.463 6.419 50.954 1.00 86.50 231 THR A N 1
ATOM 1857 C CA . THR A 1 231 ? -36.711 7.618 50.550 1.00 86.50 231 THR A CA 1
ATOM 1858 C C . THR A 1 231 ? -35.204 7.409 50.710 1.00 86.50 231 THR A C 1
ATOM 1860 O O . THR A 1 231 ? -34.441 7.681 49.786 1.00 86.50 231 THR A O 1
ATOM 1863 N N . ILE A 1 232 ? -34.768 6.865 51.850 1.00 86.94 232 ILE A N 1
ATOM 1864 C CA . ILE A 1 232 ? -33.358 6.526 52.094 1.00 86.94 232 ILE A CA 1
ATOM 1865 C C . ILE A 1 232 ? -32.873 5.487 51.084 1.00 86.94 232 ILE A C 1
ATOM 1867 O O . ILE A 1 232 ? -31.800 5.643 50.508 1.00 86.94 232 ILE A O 1
ATOM 1871 N N . PHE A 1 233 ? -33.668 4.448 50.841 1.00 84.19 233 PHE A N 1
ATOM 1872 C CA . PHE A 1 233 ? -33.321 3.390 49.904 1.00 84.19 233 PHE A CA 1
ATOM 1873 C C . PHE A 1 233 ? -33.128 3.922 48.474 1.00 84.19 233 PHE A C 1
ATOM 1875 O O . PHE A 1 233 ? -32.129 3.604 47.829 1.00 84.19 233 PHE A O 1
ATOM 1882 N N . LEU A 1 234 ? -34.022 4.799 48.004 1.00 84.81 234 LEU A N 1
ATOM 1883 C CA . LEU A 1 234 ? -33.903 5.449 46.695 1.00 84.81 234 LEU A CA 1
ATOM 1884 C C . LEU A 1 234 ? -32.669 6.355 46.601 1.00 84.81 234 LEU A C 1
ATOM 1886 O O . LEU A 1 234 ? -31.974 6.327 45.585 1.00 84.81 234 LEU A O 1
ATOM 1890 N N . ILE A 1 235 ? -32.357 7.113 47.657 1.00 88.75 235 ILE A N 1
ATOM 1891 C CA . ILE A 1 235 ? -31.151 7.951 47.700 1.00 88.75 235 ILE A CA 1
ATOM 1892 C C . ILE A 1 235 ? -29.887 7.083 47.636 1.00 88.75 235 ILE A C 1
ATOM 1894 O O . ILE A 1 235 ? -28.979 7.394 46.869 1.00 88.75 235 ILE A O 1
ATOM 1898 N N . VAL A 1 236 ? -29.826 5.976 48.383 1.00 87.94 236 VAL A N 1
ATOM 1899 C CA . VAL A 1 236 ? -28.674 5.056 48.358 1.00 87.94 236 VAL A CA 1
ATOM 1900 C C . VAL A 1 236 ? -28.463 4.482 46.956 1.00 87.94 236 VAL A C 1
ATOM 1902 O O . VAL A 1 236 ? -27.342 4.495 46.451 1.00 87.94 236 VAL A O 1
ATOM 1905 N N . ILE A 1 237 ? -29.535 4.039 46.294 1.00 86.75 237 ILE A N 1
ATOM 1906 C CA . ILE A 1 237 ? -29.467 3.538 44.914 1.00 86.75 237 ILE A CA 1
ATOM 1907 C C . ILE A 1 237 ? -28.972 4.628 43.955 1.00 86.75 237 ILE A C 1
ATOM 1909 O O . ILE A 1 237 ? -28.104 4.356 43.126 1.00 86.75 237 ILE A O 1
ATOM 1913 N N . ALA A 1 238 ? -29.478 5.859 44.075 1.00 86.44 238 ALA A N 1
ATOM 1914 C CA . ALA A 1 238 ? -29.056 6.979 43.236 1.00 86.44 238 ALA A CA 1
ATOM 1915 C C . ALA A 1 238 ? -27.570 7.329 43.430 1.00 86.44 238 ALA A C 1
ATOM 1917 O O . ALA A 1 238 ? -26.860 7.540 42.449 1.00 86.44 238 ALA A O 1
ATOM 1918 N N . ILE A 1 239 ? -27.074 7.325 44.673 1.00 88.12 239 ILE A N 1
ATOM 1919 C CA . ILE A 1 239 ? -25.654 7.564 44.983 1.00 88.12 239 ILE A CA 1
ATOM 1920 C C . ILE A 1 239 ? -24.772 6.473 44.364 1.00 88.12 239 ILE A C 1
ATOM 1922 O O . ILE A 1 239 ? -23.746 6.787 43.764 1.00 88.12 239 ILE A O 1
ATOM 1926 N N . ILE A 1 240 ? -25.175 5.200 44.459 1.00 85.00 240 ILE A N 1
ATOM 1927 C CA . ILE A 1 240 ? -24.432 4.087 43.848 1.00 85.00 240 ILE A CA 1
ATOM 1928 C C . ILE A 1 240 ? -24.413 4.222 42.317 1.00 85.00 240 ILE A C 1
ATOM 1930 O O . ILE A 1 240 ? -23.354 4.062 41.707 1.00 85.00 240 ILE A O 1
ATOM 1934 N N . LEU A 1 241 ? -25.543 4.581 41.692 1.00 82.56 241 LEU A N 1
ATOM 1935 C CA . LEU A 1 241 ? -25.616 4.841 40.249 1.00 82.56 241 LEU A CA 1
ATOM 1936 C C . LEU A 1 241 ? -24.691 5.984 39.828 1.00 82.56 241 LEU A C 1
ATOM 1938 O O . LEU A 1 241 ? -23.926 5.833 38.878 1.00 82.56 241 LEU A O 1
ATOM 1942 N N . PHE A 1 242 ? -24.715 7.107 40.544 1.00 84.56 242 PHE A N 1
ATOM 1943 C CA . PHE A 1 242 ? -23.841 8.244 40.256 1.00 84.56 242 PHE A CA 1
ATOM 1944 C C . PHE A 1 242 ? -22.359 7.936 40.489 1.00 84.56 242 PHE A C 1
ATOM 1946 O O . PHE A 1 242 ? -21.518 8.431 39.735 1.00 84.56 242 PHE A O 1
ATOM 1953 N N . GLY A 1 243 ? -22.045 7.059 41.448 1.00 84.62 243 GLY A N 1
ATOM 1954 C CA . GLY A 1 243 ? -20.700 6.528 41.659 1.00 84.62 243 GLY A CA 1
ATOM 1955 C C . GLY A 1 243 ? -20.202 5.683 40.487 1.00 84.62 243 GLY A C 1
ATOM 1956 O O . GLY A 1 243 ? -19.126 5.939 39.956 1.00 84.62 243 GLY A O 1
ATOM 1957 N N . ILE A 1 244 ? -21.004 4.720 40.019 1.00 81.19 244 ILE A N 1
ATOM 1958 C CA . ILE A 1 244 ? -20.653 3.871 38.863 1.00 81.19 244 ILE A CA 1
ATOM 1959 C C . ILE A 1 244 ? -20.583 4.697 37.570 1.00 81.19 244 ILE A C 1
ATOM 1961 O O . ILE A 1 244 ? -19.772 4.423 36.686 1.00 81.19 244 ILE A O 1
ATOM 1965 N N . MET A 1 245 ? -21.412 5.736 37.453 1.00 79.69 245 MET A N 1
ATOM 1966 C CA . MET A 1 245 ? -21.377 6.657 36.321 1.00 79.69 245 MET A CA 1
ATOM 1967 C C . MET A 1 245 ? -20.160 7.595 36.318 1.00 79.69 245 MET A C 1
ATOM 1969 O O . MET A 1 245 ? -19.943 8.282 35.317 1.00 79.69 245 MET A O 1
ATOM 1973 N N . GLY A 1 246 ? -19.385 7.637 37.406 1.00 81.25 246 GLY A N 1
ATOM 1974 C CA . GLY A 1 246 ? -18.237 8.531 37.549 1.00 81.25 246 GLY A CA 1
ATOM 1975 C C . GLY A 1 246 ? -18.612 10.013 37.519 1.00 81.25 246 GLY A C 1
ATOM 1976 O O . GLY A 1 246 ? -17.767 10.837 37.193 1.00 81.25 246 GLY A O 1
ATOM 1977 N N . VAL A 1 247 ? -19.879 10.347 37.798 1.00 84.06 247 VAL A N 1
ATOM 1978 C CA . VAL A 1 247 ? -20.336 11.744 37.918 1.00 84.06 247 VAL A CA 1
ATOM 1979 C C . VAL A 1 247 ? -19.907 12.325 39.260 1.00 84.06 247 VAL A C 1
ATOM 1981 O O . VAL A 1 247 ? -19.635 13.515 39.342 1.00 84.06 247 VAL A O 1
ATOM 1984 N N . LEU A 1 248 ? -19.840 11.477 40.290 1.00 83.19 248 LEU A N 1
ATOM 1985 C CA . LEU A 1 248 ? -19.338 11.841 41.608 1.00 83.19 248 LEU A CA 1
ATOM 1986 C C . LEU A 1 248 ? -17.912 11.327 41.773 1.00 83.19 248 LEU A C 1
ATOM 1988 O O . LEU A 1 248 ? -17.651 10.133 41.593 1.00 83.19 248 LEU A O 1
ATOM 1992 N N . GLU A 1 249 ? -16.996 12.211 42.158 1.00 86.56 249 GLU A N 1
ATOM 1993 C CA . GLU A 1 249 ? -15.643 11.799 42.523 1.00 86.56 249 GLU A CA 1
ATOM 1994 C C . GLU A 1 249 ? -15.658 10.988 43.829 1.00 86.56 249 GLU A C 1
ATOM 1996 O O . GLU A 1 249 ? -16.528 11.137 44.692 1.00 86.56 249 GLU A O 1
ATOM 2001 N N . SER A 1 250 ? -14.653 10.132 44.028 1.00 83.94 250 SER A N 1
ATOM 2002 C CA . SER A 1 250 ? -14.544 9.250 45.204 1.00 83.94 250 SER A CA 1
ATOM 2003 C C . SER A 1 250 ? -14.597 9.997 46.548 1.00 83.94 250 SER A C 1
ATOM 2005 O O . SER A 1 250 ? -15.061 9.447 47.553 1.00 83.94 250 SER A O 1
ATOM 2007 N N . LYS A 1 251 ? -14.189 11.272 46.567 1.00 87.56 251 LYS A N 1
ATOM 2008 C CA . LYS A 1 251 ? -14.288 12.164 47.734 1.00 87.56 251 LYS A CA 1
ATOM 2009 C C . LYS A 1 251 ? -15.728 12.598 48.022 1.00 87.56 251 LYS A C 1
ATOM 2011 O O . LYS A 1 251 ? -16.150 12.576 49.176 1.00 87.56 251 LYS A O 1
ATOM 2016 N N . GLU A 1 252 ? -16.486 12.942 46.986 1.00 88.31 252 GLU A N 1
ATOM 2017 C CA . GLU A 1 252 ? -17.882 13.379 47.094 1.00 88.31 252 GLU A CA 1
ATOM 2018 C C . GLU A 1 252 ? -18.787 12.219 47.511 1.00 88.31 252 GLU A C 1
ATOM 2020 O O . GLU A 1 252 ? -19.644 12.368 48.383 1.00 88.31 252 GLU A O 1
ATOM 2025 N N . LEU A 1 253 ? -18.536 11.028 46.960 1.00 87.06 253 LEU A N 1
ATOM 2026 C CA . LEU A 1 253 ? -19.274 9.816 47.306 1.00 87.06 253 LEU A CA 1
ATOM 2027 C C . LEU A 1 253 ? -19.074 9.432 48.780 1.00 87.06 253 LEU A C 1
ATOM 2029 O O . LEU A 1 253 ? -20.037 9.104 49.475 1.00 87.06 253 LEU A O 1
ATOM 2033 N N . SER A 1 254 ? -17.839 9.534 49.280 1.00 85.81 254 SER A N 1
ATOM 2034 C CA . SER A 1 254 ? -17.522 9.270 50.689 1.00 85.81 254 SER A CA 1
ATOM 2035 C C . SER A 1 254 ? -18.199 10.277 51.625 1.00 85.81 254 SER A C 1
ATOM 2037 O O . SER A 1 254 ? -18.740 9.890 52.663 1.00 85.81 254 SER A O 1
ATOM 2039 N N . ALA A 1 255 ? -18.227 11.559 51.242 1.00 91.00 255 ALA A N 1
ATOM 2040 C CA . ALA A 1 255 ? -18.901 12.608 52.004 1.00 91.00 255 ALA A CA 1
ATOM 2041 C C . ALA A 1 255 ? -20.427 12.399 52.055 1.00 91.00 255 ALA A C 1
ATOM 2043 O O . ALA A 1 255 ? -21.026 12.505 53.127 1.00 91.00 255 ALA A O 1
ATOM 2044 N N . LEU A 1 256 ? -21.053 12.038 50.929 1.00 86.75 256 LEU A N 1
ATOM 2045 C CA . LEU A 1 256 ? -22.492 11.765 50.857 1.00 86.75 256 LEU A CA 1
ATOM 2046 C C . LEU A 1 256 ? -22.894 10.516 51.653 1.00 86.75 256 LEU A C 1
ATOM 2048 O O . LEU A 1 256 ? -23.875 10.560 52.397 1.00 86.75 256 LEU A O 1
ATOM 2052 N N . LEU A 1 257 ? -22.123 9.425 51.562 1.00 85.50 257 LEU A N 1
ATOM 2053 C CA . LEU A 1 257 ? -22.355 8.228 52.380 1.00 85.50 257 LEU A CA 1
ATOM 2054 C C . LEU A 1 257 ? -22.186 8.525 53.873 1.00 85.50 257 LEU A C 1
ATOM 2056 O O . LEU A 1 257 ? -23.004 8.078 54.678 1.00 85.50 257 LEU A O 1
ATOM 2060 N N . GLY A 1 258 ? -21.182 9.322 54.248 1.00 86.69 258 GLY A N 1
ATOM 2061 C CA . GLY A 1 258 ? -20.993 9.776 55.626 1.00 86.69 258 GLY A CA 1
ATOM 2062 C C . GLY A 1 258 ? -22.184 10.592 56.145 1.00 86.69 258 GLY A C 1
ATOM 2063 O O . GLY A 1 258 ? -22.701 10.306 57.226 1.00 86.69 258 GLY A O 1
ATOM 2064 N N . GLY A 1 259 ? -22.681 11.545 55.348 1.00 86.69 259 GLY A N 1
ATOM 2065 C CA . GLY A 1 259 ? -23.857 12.355 55.684 1.00 86.69 259 GLY A CA 1
ATOM 2066 C C . GLY A 1 259 ? -25.137 11.529 55.837 1.00 86.69 259 GLY A C 1
ATOM 2067 O O . GLY A 1 259 ? -25.894 11.725 56.790 1.00 86.69 259 GLY A O 1
ATOM 2068 N N . LEU A 1 260 ? -25.354 10.554 54.951 1.00 86.75 260 LEU A N 1
ATOM 2069 C CA . LEU A 1 260 ? -26.515 9.663 55.004 1.00 86.75 260 LEU A CA 1
ATOM 2070 C C . LEU A 1 260 ? -26.453 8.736 56.228 1.00 86.75 260 LEU A C 1
ATOM 2072 O O . LEU A 1 260 ? -27.446 8.586 56.941 1.00 86.75 260 LEU A O 1
ATOM 2076 N N . SER A 1 261 ? -25.274 8.190 56.531 1.00 83.94 261 SER A N 1
ATOM 2077 C CA . SER A 1 261 ? -25.033 7.375 57.732 1.00 83.94 261 SER A CA 1
ATOM 2078 C C . SER A 1 261 ? -25.323 8.162 59.016 1.00 83.94 261 SER A C 1
ATOM 2080 O O . SER A 1 261 ? -26.015 7.670 59.909 1.00 83.94 261 SER A O 1
ATOM 2082 N N . GLY A 1 262 ? -24.845 9.411 59.085 1.00 87.12 262 GLY A N 1
ATOM 2083 C CA . GLY A 1 262 ? -25.085 10.318 60.209 1.00 87.12 262 GLY A CA 1
ATOM 2084 C C . GLY A 1 262 ? -26.560 10.688 60.376 1.00 87.12 262 GLY A C 1
ATOM 2085 O O . GLY A 1 262 ? -27.072 10.689 61.496 1.00 87.12 262 GLY A O 1
ATOM 2086 N N . TYR A 1 263 ? -27.271 10.9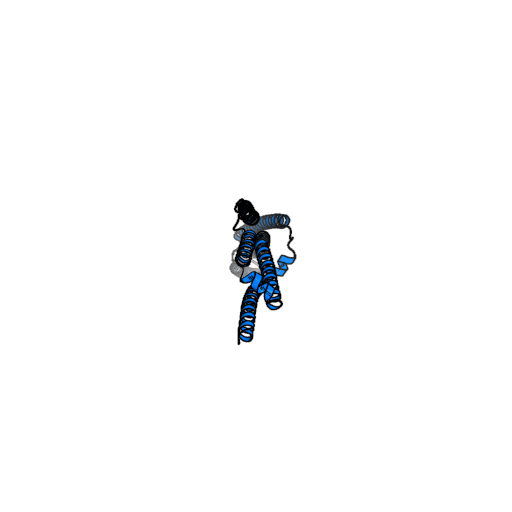26 59.270 1.00 87.25 263 TYR A N 1
ATOM 2087 C CA . TYR A 1 263 ? -28.709 11.198 59.289 1.00 87.25 263 TYR A CA 1
ATOM 2088 C C . TYR A 1 263 ? -29.518 10.019 59.852 1.00 87.25 263 TYR A C 1
ATOM 2090 O O . TYR A 1 263 ? -30.404 10.218 60.689 1.00 87.25 263 TYR A O 1
ATOM 2098 N N . ILE A 1 264 ? -29.194 8.790 59.432 1.00 81.44 264 ILE A N 1
ATOM 2099 C CA . ILE A 1 264 ? -29.870 7.576 59.909 1.00 81.44 264 ILE A CA 1
ATOM 2100 C C . ILE A 1 264 ? -29.610 7.363 61.404 1.00 81.44 264 ILE A C 1
ATOM 2102 O O . ILE A 1 264 ? -30.565 7.191 62.163 1.00 81.44 264 ILE A O 1
ATOM 2106 N N . LEU A 1 265 ? -28.351 7.423 61.856 1.00 77.88 265 LEU A N 1
ATOM 2107 C CA . LEU A 1 265 ? -28.020 7.229 63.275 1.00 77.88 265 LEU A CA 1
ATOM 2108 C C . LEU A 1 265 ? -28.615 8.322 64.182 1.00 77.88 265 LEU A C 1
ATOM 2110 O O . LEU A 1 265 ? -29.117 8.024 65.271 1.00 77.88 265 LEU A O 1
ATOM 2114 N N . GLY A 1 266 ? -28.588 9.582 63.739 1.00 81.25 266 GLY A N 1
ATOM 2115 C CA . GLY A 1 266 ? -29.083 10.721 64.518 1.00 81.25 266 GLY A CA 1
ATOM 2116 C C . GLY A 1 266 ? -30.586 10.647 64.796 1.00 81.25 266 GLY A C 1
ATOM 2117 O O . GLY A 1 266 ? -31.029 10.892 65.919 1.00 81.25 266 GLY A O 1
ATOM 2118 N N . ARG A 1 267 ? -31.379 10.223 63.804 1.00 77.25 267 ARG A N 1
ATOM 2119 C CA . ARG A 1 267 ? -32.836 10.047 63.941 1.00 77.25 267 ARG A CA 1
ATOM 2120 C C . ARG A 1 267 ? -33.216 8.907 64.890 1.00 77.25 267 ARG A C 1
ATOM 2122 O O . ARG A 1 267 ? -34.197 9.039 65.618 1.00 77.25 267 ARG A O 1
ATOM 2129 N N . VAL A 1 268 ? -32.458 7.809 64.907 1.00 66.94 268 VAL A N 1
ATOM 2130 C CA . VAL A 1 268 ? -32.739 6.658 65.790 1.00 66.94 268 VAL A CA 1
ATOM 2131 C C . VAL A 1 268 ? -32.464 6.999 67.260 1.00 66.94 268 VAL A C 1
ATOM 2133 O O . VAL A 1 268 ? -33.161 6.508 68.143 1.00 66.94 268 VAL A O 1
ATOM 2136 N N . SER A 1 269 ? -31.505 7.891 67.519 1.00 68.62 269 SER A N 1
ATOM 2137 C CA . SER A 1 269 ? -31.083 8.267 68.876 1.00 68.62 269 SER A CA 1
ATOM 2138 C C . SER A 1 269 ? -31.974 9.344 69.520 1.00 68.62 269 SER A C 1
ATOM 2140 O O . SER A 1 269 ? -32.104 9.387 70.742 1.00 68.62 269 SER A O 1
ATOM 2142 N N . GLY A 1 270 ? -32.600 10.213 68.715 1.00 62.34 270 GLY A N 1
ATOM 2143 C CA . GLY A 1 270 ? -33.433 11.324 69.202 1.00 62.34 270 GLY A CA 1
ATOM 2144 C C . GLY A 1 270 ? -34.838 10.923 69.666 1.00 62.34 270 GLY A C 1
ATOM 2145 O O . GLY A 1 270 ? -35.365 11.512 70.602 1.00 62.34 270 GLY A O 1
ATOM 2146 N N . ALA A 1 271 ? -35.429 9.874 69.084 1.00 59.41 271 ALA A N 1
ATOM 2147 C CA . ALA A 1 271 ? -36.813 9.473 69.369 1.00 59.41 271 ALA A CA 1
ATOM 2148 C C . ALA A 1 271 ? -37.040 8.872 70.778 1.00 59.41 271 ALA A C 1
ATOM 2150 O O . ALA A 1 271 ? -38.179 8.585 71.143 1.00 59.41 271 ALA A O 1
ATOM 2151 N N . GLY A 1 272 ? -35.976 8.654 71.559 1.00 56.00 272 GLY A N 1
ATOM 2152 C CA . GLY A 1 272 ? -36.048 8.084 72.908 1.00 56.00 272 GLY A CA 1
ATOM 2153 C C . GLY A 1 272 ? -36.036 9.098 74.056 1.00 56.00 272 GLY A C 1
ATOM 2154 O O . GLY A 1 272 ? -36.353 8.711 75.174 1.00 56.00 272 GLY A O 1
ATOM 2155 N N . ARG A 1 273 ? -35.680 10.372 73.824 1.00 57.47 273 ARG A N 1
ATOM 2156 C CA . ARG A 1 273 ? -35.425 11.331 74.923 1.00 57.47 273 ARG A CA 1
ATOM 2157 C C . ARG A 1 273 ? -36.607 12.209 75.335 1.00 57.47 273 ARG A C 1
ATOM 2159 O O . ARG A 1 273 ? -36.575 12.754 76.431 1.00 57.47 273 ARG A O 1
ATOM 2166 N N . ASP A 1 274 ? -37.675 12.275 74.546 1.00 58.16 274 ASP A N 1
ATOM 2167 C CA . ASP A 1 274 ? -38.803 13.175 74.844 1.00 58.16 274 ASP A CA 1
ATOM 2168 C C . ASP A 1 274 ? -39.866 12.569 75.784 1.00 58.16 274 ASP A C 1
ATOM 2170 O O . ASP A 1 274 ? -40.843 13.233 76.119 1.00 58.16 274 ASP A O 1
ATOM 2174 N N . LYS A 1 275 ? -39.699 11.318 76.245 1.00 56.53 275 LYS A N 1
ATOM 2175 C CA . LYS A 1 275 ? -40.675 10.643 77.128 1.00 56.53 275 LYS A CA 1
ATOM 2176 C C . LYS A 1 275 ? -40.350 10.665 78.625 1.00 56.53 275 LYS A C 1
ATOM 2178 O O . LYS A 1 275 ? -41.185 10.226 79.407 1.00 56.53 275 LYS A O 1
ATOM 2183 N N . GLU A 1 276 ? -39.201 11.193 79.043 1.00 57.41 276 GLU A N 1
ATOM 2184 C CA . GLU A 1 276 ? -38.755 11.120 80.449 1.00 57.41 276 GLU A CA 1
ATOM 2185 C C . GLU A 1 276 ? -38.883 12.442 81.232 1.00 57.41 276 GLU A C 1
ATOM 2187 O O . GLU A 1 276 ? -38.567 12.494 82.415 1.00 57.41 276 GLU A O 1
ATOM 2192 N N . ALA A 1 277 ? -39.401 13.512 80.616 1.00 60.09 277 ALA A N 1
ATOM 2193 C CA . ALA A 1 277 ? -39.501 14.836 81.245 1.00 60.09 277 ALA A CA 1
ATOM 2194 C C . ALA A 1 277 ? -40.886 15.174 81.843 1.00 60.09 277 ALA A C 1
ATOM 2196 O O . ALA A 1 277 ? -41.143 16.333 82.159 1.00 60.09 277 ALA A O 1
ATOM 2197 N N . THR A 1 278 ? -41.805 14.211 81.991 1.00 58.44 278 THR A N 1
ATOM 2198 C CA . THR A 1 278 ? -43.182 14.494 82.466 1.00 58.44 278 THR A CA 1
ATOM 2199 C C . THR A 1 278 ? -43.688 13.530 83.540 1.00 58.44 278 THR A C 1
ATOM 2201 O O . THR A 1 278 ? -44.855 13.148 83.550 1.00 58.44 278 THR A O 1
ATOM 2204 N N . SER A 1 279 ? -42.830 13.146 84.485 1.00 63.56 279 SER A N 1
ATOM 2205 C CA . SER A 1 279 ? -43.287 12.457 85.697 1.00 63.56 279 SER A CA 1
ATOM 2206 C C . SER A 1 279 ? -42.502 12.884 86.934 1.00 63.56 279 SER A C 1
ATOM 2208 O O . SER A 1 279 ? -41.511 12.248 87.277 1.00 63.56 279 SER A O 1
ATOM 2210 N N . GLN A 1 280 ? -42.963 13.952 87.592 1.00 53.84 280 GLN A N 1
ATOM 2211 C CA . GLN A 1 280 ? -42.987 14.148 89.055 1.00 53.84 280 GLN A CA 1
ATOM 2212 C C . GLN A 1 280 ? -43.525 15.558 89.388 1.00 53.84 280 GLN A C 1
ATOM 2214 O O . GLN A 1 280 ? -43.287 16.481 88.611 1.00 53.84 280 GLN A O 1
ATOM 2219 N N . PRO A 1 281 ? -44.090 15.804 90.585 1.00 59.81 281 PRO A N 1
ATOM 2220 C CA . PRO A 1 281 ? -44.976 14.962 91.394 1.00 59.81 281 PRO A CA 1
ATOM 2221 C C . PRO A 1 281 ? -46.232 15.739 91.869 1.00 59.81 281 PRO A C 1
ATOM 2223 O O . PRO A 1 281 ? -46.315 16.964 91.776 1.00 59.81 281 PRO A O 1
ATOM 2226 N N . SER A 1 282 ? -47.210 15.033 92.432 1.00 58.75 282 SER A N 1
ATOM 2227 C CA . SER A 1 282 ? -48.149 15.576 93.428 1.00 58.75 282 SER A CA 1
ATOM 2228 C C . SER A 1 282 ? -48.237 14.584 94.571 1.00 58.75 282 SER A C 1
ATOM 2230 O O . SER A 1 282 ? -48.332 13.378 94.251 1.00 58.75 282 SER A O 1
#